Protein AF-A0A2H0WHN5-F1 (afdb_monomer)

pLDDT: mean 74.87, std 17.3, range [36.91, 97.56]

Structure (mmCIF, N/CA/C/O backbone):
data_AF-A0A2H0WHN5-F1
#
_entry.id   AF-A0A2H0WHN5-F1
#
loop_
_atom_site.group_PDB
_atom_site.id
_atom_site.type_symbol
_atom_site.label_atom_id
_atom_site.label_alt_id
_atom_site.label_comp_id
_atom_site.label_asym_id
_atom_site.label_entity_id
_atom_site.label_seq_id
_atom_site.pdbx_PDB_ins_code
_atom_site.Cartn_x
_atom_site.Cartn_y
_atom_site.Cartn_z
_atom_site.occupancy
_atom_site.B_iso_or_equiv
_atom_site.auth_seq_id
_atom_site.auth_comp_id
_atom_site.auth_asym_id
_atom_site.auth_atom_id
_atom_site.pdbx_PDB_model_num
ATOM 1 N N . ASN A 1 1 ? -9.601 -13.684 15.807 1.00 72.00 1 ASN A N 1
ATOM 2 C CA . ASN A 1 1 ? -10.646 -14.336 14.988 1.00 72.00 1 ASN A CA 1
ATOM 3 C C . ASN A 1 1 ? -11.662 -13.334 14.477 1.00 72.00 1 ASN A C 1
ATOM 5 O O . ASN A 1 1 ? -11.785 -13.233 13.270 1.00 72.00 1 ASN A O 1
ATOM 9 N N . GLU A 1 2 ? -12.272 -12.518 15.337 1.00 81.38 2 GLU A N 1
ATOM 10 C CA . GLU A 1 2 ? -13.264 -11.514 14.913 1.00 81.38 2 GLU A CA 1
ATOM 11 C C . GLU A 1 2 ? -12.732 -10.496 13.879 1.00 81.38 2 GLU A C 1
ATOM 13 O O . GLU A 1 2 ? -13.309 -10.376 12.808 1.00 81.38 2 GLU A O 1
ATOM 18 N N . ILE A 1 3 ? -11.561 -9.871 14.101 1.00 84.25 3 ILE A N 1
ATOM 19 C CA . ILE A 1 3 ? -10.924 -8.962 13.112 1.00 84.25 3 ILE A CA 1
ATOM 20 C C . ILE A 1 3 ? -10.759 -9.629 11.736 1.00 84.25 3 ILE A C 1
ATOM 22 O O . ILE A 1 3 ? -11.018 -9.011 10.708 1.00 84.25 3 ILE A O 1
ATOM 26 N N . LEU A 1 4 ? -10.327 -10.894 11.712 1.00 84.56 4 LEU A N 1
ATOM 27 C CA . LEU A 1 4 ? -10.124 -11.656 10.477 1.00 84.56 4 LEU A CA 1
ATOM 28 C C . LEU A 1 4 ? -11.441 -11.910 9.742 1.00 84.56 4 LEU A C 1
ATOM 30 O O . LEU A 1 4 ? -11.497 -11.821 8.519 1.00 84.56 4 LEU A O 1
ATOM 34 N N . GLU A 1 5 ? -12.500 -12.226 10.478 1.00 87.12 5 GLU A N 1
ATOM 35 C CA . GLU A 1 5 ? -13.837 -12.409 9.921 1.00 87.12 5 GLU A CA 1
ATOM 36 C C . GLU A 1 5 ? -14.381 -11.095 9.352 1.00 87.12 5 GLU A C 1
ATOM 38 O O . GLU A 1 5 ? -14.823 -11.054 8.205 1.00 87.12 5 GLU A O 1
ATOM 43 N N . THR A 1 6 ? -14.229 -9.986 10.077 1.00 87.31 6 THR A N 1
ATOM 44 C CA . THR A 1 6 ? -14.652 -8.671 9.589 1.00 87.31 6 THR A CA 1
ATOM 45 C C . THR A 1 6 ? -13.844 -8.211 8.373 1.00 87.31 6 THR A C 1
ATOM 47 O O . THR A 1 6 ? -14.417 -7.633 7.452 1.00 87.31 6 THR A O 1
ATOM 50 N N . LEU A 1 7 ? -12.535 -8.497 8.309 1.00 86.56 7 LEU A N 1
ATOM 51 C CA . LEU A 1 7 ? -11.705 -8.225 7.125 1.00 86.56 7 LEU A CA 1
ATOM 52 C C . LEU A 1 7 ? -12.183 -9.017 5.899 1.00 86.56 7 LEU A C 1
ATOM 54 O O . LEU A 1 7 ? -12.219 -8.465 4.797 1.00 86.56 7 LEU A O 1
ATOM 58 N N . LYS A 1 8 ? -12.600 -10.279 6.080 1.00 87.00 8 LYS A N 1
ATOM 59 C CA . LYS A 1 8 ? -13.202 -11.090 5.007 1.00 87.00 8 LYS A CA 1
ATOM 60 C C . LYS A 1 8 ? -14.511 -10.474 4.508 1.00 87.00 8 LYS A C 1
ATOM 62 O O . LYS A 1 8 ? -14.643 -10.244 3.310 1.00 87.00 8 LYS A O 1
ATOM 67 N N . VAL A 1 9 ? -15.422 -10.112 5.413 1.00 87.88 9 VAL A N 1
ATOM 68 C CA . VAL A 1 9 ? -16.695 -9.452 5.058 1.00 87.88 9 VAL A CA 1
ATOM 69 C C . VAL A 1 9 ? -16.458 -8.104 4.365 1.00 87.88 9 VAL A C 1
ATOM 71 O O . VAL A 1 9 ? -17.129 -7.759 3.391 1.00 87.88 9 VAL A O 1
ATOM 74 N N . ALA A 1 10 ? -15.483 -7.324 4.837 1.00 87.25 10 ALA A N 1
ATOM 75 C CA . ALA A 1 10 ? -15.116 -6.049 4.230 1.00 87.25 10 ALA A CA 1
ATOM 76 C C . ALA A 1 10 ? -14.581 -6.224 2.799 1.00 87.25 10 ALA A C 1
ATOM 78 O O . ALA A 1 10 ? -14.935 -5.441 1.914 1.00 87.25 10 ALA A O 1
ATOM 79 N N . LYS A 1 11 ? -13.788 -7.277 2.556 1.00 84.69 11 LYS A N 1
ATOM 80 C CA . LYS A 1 11 ? -13.332 -7.659 1.214 1.00 84.69 11 LYS A CA 1
ATOM 81 C C . LYS A 1 11 ? -14.504 -7.999 0.301 1.00 84.69 11 LYS A C 1
ATOM 83 O O . LYS A 1 11 ? -14.583 -7.426 -0.777 1.00 84.69 11 LYS A O 1
ATOM 88 N N . GLU A 1 12 ? -15.430 -8.851 0.735 1.00 84.12 12 GLU A N 1
ATOM 89 C CA . GLU A 1 12 ? -16.610 -9.223 -0.063 1.00 84.12 12 GLU A CA 1
ATOM 90 C C . GLU A 1 12 ? -17.450 -7.997 -0.454 1.00 84.12 12 GLU A C 1
ATOM 92 O O . GLU A 1 12 ? -17.886 -7.853 -1.599 1.00 84.12 12 GLU A O 1
ATOM 97 N N . LYS A 1 13 ? -17.621 -7.056 0.482 1.00 84.50 13 LYS A N 1
ATOM 98 C CA . LYS A 1 13 ? -18.310 -5.785 0.231 1.00 84.50 13 LYS A CA 1
ATOM 99 C C . LYS A 1 13 ? -17.558 -4.903 -0.769 1.00 84.50 13 LYS A C 1
ATOM 101 O O . LYS A 1 13 ? -18.193 -4.363 -1.675 1.00 84.50 13 LYS A O 1
ATOM 106 N N . LEU A 1 14 ? -16.233 -4.772 -0.654 1.00 81.81 14 LEU A N 1
ATOM 107 C CA . LEU A 1 14 ? -15.425 -4.053 -1.649 1.00 81.81 14 LEU A CA 1
ATOM 108 C C . LEU A 1 14 ? -15.519 -4.716 -3.029 1.00 81.81 14 LEU A C 1
ATOM 110 O O . LEU A 1 14 ? -15.784 -4.026 -4.009 1.00 81.81 14 LEU A O 1
ATOM 114 N N . ASP A 1 15 ? -15.378 -6.039 -3.106 1.00 76.31 15 ASP A N 1
ATOM 115 C CA . ASP A 1 15 ? -15.503 -6.806 -4.350 1.00 76.31 15 ASP A CA 1
ATOM 116 C C . ASP A 1 15 ? -16.847 -6.544 -5.052 1.00 76.31 15 ASP A C 1
ATOM 118 O O . ASP A 1 15 ? -16.894 -6.357 -6.272 1.00 76.31 15 ASP A O 1
ATOM 122 N N . SER A 1 16 ? -17.939 -6.456 -4.283 1.00 74.75 16 SER A N 1
ATOM 123 C CA . SER A 1 16 ? -19.271 -6.154 -4.824 1.00 74.75 16 SER A CA 1
ATOM 124 C C . SER A 1 16 ? -19.383 -4.736 -5.406 1.00 74.75 16 SER A C 1
ATOM 126 O O . SER A 1 16 ? -19.994 -4.549 -6.457 1.00 74.75 16 SER A O 1
ATOM 128 N N . LEU A 1 17 ? -18.734 -3.739 -4.791 1.00 71.44 17 LEU A N 1
ATOM 129 C CA . LEU A 1 17 ? -18.757 -2.343 -5.246 1.00 71.44 17 LEU A CA 1
ATOM 130 C C . LEU A 1 17 ? -18.042 -2.136 -6.574 1.00 71.44 17 LEU A C 1
ATOM 132 O O . LEU A 1 17 ? -18.504 -1.375 -7.425 1.00 71.44 17 LEU A O 1
ATOM 136 N N . PHE A 1 18 ? -16.911 -2.810 -6.758 1.00 65.94 18 PHE A N 1
ATOM 137 C CA . PHE A 1 18 ? -16.164 -2.737 -8.008 1.00 65.94 18 PHE A CA 1
ATOM 138 C C . PHE A 1 18 ? -16.740 -3.673 -9.077 1.00 65.94 18 PHE A C 1
ATOM 140 O O . PHE A 1 18 ? -16.228 -3.719 -10.196 1.00 65.94 18 PHE A O 1
ATOM 147 N N . ASN A 1 19 ? -17.837 -4.380 -8.758 1.00 56.78 19 ASN A N 1
ATOM 148 C CA . ASN A 1 19 ? -18.419 -5.441 -9.571 1.00 56.78 19 ASN A CA 1
ATOM 149 C C . ASN A 1 19 ? -17.373 -6.460 -10.024 1.00 56.78 19 ASN A C 1
ATOM 151 O O . ASN A 1 19 ? -17.538 -7.058 -11.083 1.00 56.78 19 ASN A O 1
ATOM 155 N N . THR A 1 20 ? -16.371 -6.678 -9.161 1.00 52.69 20 THR A N 1
ATOM 156 C CA . THR A 1 20 ? -15.371 -7.740 -9.165 1.00 52.69 20 THR A CA 1
ATOM 157 C C . THR A 1 20 ? -15.647 -8.815 -10.196 1.00 52.69 20 THR A C 1
ATOM 159 O O . THR A 1 20 ? -15.131 -8.774 -11.302 1.00 52.69 20 THR A O 1
ATOM 162 N N . HIS A 1 21 ? -16.418 -9.826 -9.761 1.00 51.78 21 HIS A N 1
ATOM 163 C CA . HIS A 1 21 ? -16.589 -11.167 -10.362 1.00 51.78 21 HIS A CA 1
ATOM 164 C C . HIS A 1 21 ? -15.310 -11.741 -11.002 1.00 51.78 21 HIS A C 1
ATOM 166 O O . HIS A 1 21 ? -15.340 -12.685 -11.793 1.00 51.78 21 HIS A O 1
ATOM 172 N N . GLN A 1 22 ? -14.171 -11.162 -10.640 1.00 58.53 22 GLN A N 1
ATOM 173 C CA . GLN A 1 22 ? -12.934 -11.240 -11.361 1.00 58.53 22 GLN A CA 1
ATOM 174 C C . GLN A 1 22 ? -12.162 -12.327 -10.668 1.00 58.53 22 GLN A C 1
ATOM 176 O O . GLN A 1 22 ? -11.614 -12.118 -9.582 1.00 58.53 22 GLN A O 1
ATOM 181 N N . ARG A 1 23 ? -12.119 -13.506 -11.273 1.00 54.50 23 ARG A N 1
ATOM 182 C CA . ARG A 1 23 ? -11.281 -14.556 -10.720 1.00 54.50 23 ARG A CA 1
ATOM 183 C C . ARG A 1 23 ? -9.829 -14.190 -11.002 1.00 54.50 23 ARG A C 1
ATOM 185 O O . ARG A 1 23 ? -9.488 -13.592 -12.025 1.00 54.50 23 ARG A O 1
ATOM 192 N N . ILE A 1 24 ? -8.936 -14.600 -10.110 1.00 52.19 24 ILE A N 1
ATOM 193 C CA . ILE A 1 24 ? -7.489 -14.463 -10.326 1.00 52.19 24 ILE A CA 1
ATOM 194 C C . ILE A 1 24 ? -7.076 -15.169 -11.632 1.00 52.19 24 ILE A C 1
ATOM 196 O O . ILE A 1 24 ? -6.192 -14.687 -12.339 1.00 52.19 24 ILE A O 1
ATOM 200 N N . SER A 1 25 ? -7.743 -16.276 -11.987 1.00 50.91 25 SER A N 1
ATOM 201 C CA . SER A 1 25 ? -7.578 -16.964 -13.275 1.00 50.91 25 SER A CA 1
ATOM 202 C C . SER A 1 25 ? -7.885 -16.064 -14.468 1.00 50.91 25 SER A C 1
ATOM 204 O O . SER A 1 25 ? -7.158 -16.102 -15.455 1.00 50.91 25 SER A O 1
ATOM 206 N N . ASP A 1 26 ? -8.907 -15.222 -14.358 1.00 58.16 26 ASP A N 1
ATOM 207 C CA . ASP A 1 26 ? -9.363 -14.355 -15.440 1.00 58.16 26 ASP A CA 1
ATOM 208 C C . ASP A 1 26 ? -8.362 -13.209 -15.638 1.00 58.16 26 ASP A C 1
ATOM 210 O O . ASP A 1 26 ? -7.997 -12.898 -16.767 1.00 58.16 26 ASP A O 1
ATOM 214 N N . LEU A 1 27 ? -7.802 -12.664 -14.546 1.0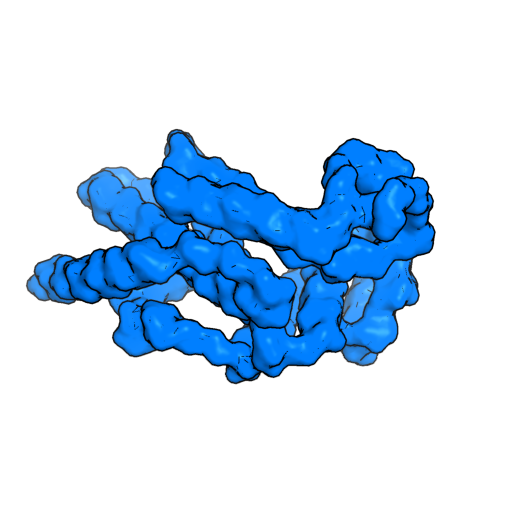0 56.97 27 LEU A N 1
ATOM 215 C CA . LEU A 1 27 ? -6.703 -11.688 -14.624 1.00 56.97 27 LEU A CA 1
ATOM 216 C C . LEU A 1 27 ? -5.458 -12.300 -15.277 1.00 56.97 27 LEU A C 1
ATOM 218 O O . LEU A 1 27 ? -4.829 -11.663 -16.120 1.00 56.97 27 LEU A O 1
ATOM 222 N N . ARG A 1 28 ? -5.112 -13.546 -14.919 1.00 50.22 28 ARG A N 1
ATOM 223 C CA . ARG A 1 28 ? -3.989 -14.283 -15.529 1.00 50.22 28 ARG A CA 1
ATOM 224 C C . ARG A 1 28 ? -4.223 -14.576 -17.011 1.00 50.22 28 ARG A C 1
ATOM 226 O O . ARG A 1 28 ? -3.267 -14.555 -17.777 1.00 50.22 28 ARG A O 1
ATOM 233 N N . ALA A 1 29 ? -5.472 -14.807 -17.406 1.00 52.75 29 ALA A N 1
ATOM 234 C CA . ALA A 1 29 ? -5.886 -14.955 -18.799 1.00 52.75 29 ALA A CA 1
ATOM 235 C C . ALA A 1 29 ? -5.990 -13.609 -19.545 1.00 52.75 29 ALA A C 1
ATOM 237 O O . ALA A 1 29 ? -6.324 -13.588 -20.727 1.00 52.75 29 ALA A O 1
ATOM 238 N N . GLY A 1 30 ? -5.710 -12.484 -18.877 1.00 54.59 30 GLY A N 1
ATOM 239 C CA . GLY A 1 30 ? -5.807 -11.158 -19.471 1.00 54.59 30 GLY A CA 1
ATOM 240 C C . GLY A 1 30 ? -7.247 -10.761 -19.784 1.00 54.59 30 GLY A C 1
ATOM 241 O O . GLY A 1 30 ? -7.491 -10.170 -20.829 1.00 54.59 30 GLY A O 1
ATOM 242 N N . LEU A 1 31 ? -8.199 -11.081 -18.909 1.00 59.62 31 LEU A N 1
ATOM 243 C CA . LEU A 1 31 ? -9.610 -10.700 -18.996 1.00 59.62 31 LEU A CA 1
ATOM 244 C C . LEU A 1 31 ? -9.996 -9.863 -17.776 1.00 59.62 31 LEU A C 1
ATOM 246 O O . LEU A 1 31 ? -9.432 -10.065 -16.706 1.00 59.62 31 LEU A O 1
ATOM 250 N N . VAL A 1 32 ? -10.964 -8.955 -17.911 1.00 62.75 32 VAL A N 1
ATOM 251 C CA . VAL A 1 32 ? -11.600 -8.264 -16.784 1.00 62.75 32 VAL A CA 1
ATOM 252 C C . VAL A 1 32 ? -13.115 -8.223 -16.914 1.00 62.75 32 VAL A C 1
ATOM 254 O O . VAL A 1 32 ? -13.629 -7.946 -17.992 1.00 62.75 32 VAL A O 1
ATOM 257 N N . PHE A 1 33 ? -13.832 -8.450 -15.820 1.00 56.50 33 PHE A N 1
ATOM 258 C CA . PHE A 1 33 ? -15.274 -8.313 -15.742 1.00 56.50 33 PHE A CA 1
ATOM 259 C C . PHE A 1 33 ? -15.673 -6.845 -15.531 1.00 56.50 33 PHE A C 1
ATOM 261 O O . PHE A 1 33 ? -15.323 -6.210 -14.537 1.00 56.50 33 PHE A O 1
ATOM 268 N N . ARG A 1 34 ? -16.413 -6.273 -16.483 1.00 55.53 34 ARG A N 1
ATOM 269 C CA . ARG A 1 34 ? -17.042 -4.950 -16.360 1.00 55.53 34 ARG A CA 1
ATOM 270 C C . ARG A 1 34 ? -18.466 -5.015 -16.885 1.00 55.53 34 ARG A C 1
ATOM 272 O O . ARG A 1 34 ? -18.701 -5.530 -17.972 1.00 55.53 34 ARG A O 1
ATOM 279 N N . LYS A 1 35 ? -19.407 -4.424 -16.138 1.00 55.16 35 LYS A N 1
ATOM 280 C CA . LYS A 1 35 ? -20.824 -4.304 -16.538 1.00 55.16 35 LYS A CA 1
ATOM 281 C C . LYS A 1 35 ? -21.456 -5.644 -16.972 1.00 55.16 35 LYS A C 1
ATOM 283 O O . LYS A 1 35 ? -22.222 -5.672 -17.927 1.00 55.16 35 LYS A O 1
ATOM 288 N N . GLY A 1 36 ? -21.115 -6.750 -16.307 1.00 53.25 36 GLY A N 1
ATOM 289 C CA . GLY A 1 36 ? -21.671 -8.069 -16.632 1.00 53.25 36 GLY A CA 1
ATOM 290 C C . GLY A 1 36 ? -20.903 -8.878 -17.689 1.00 53.25 36 GLY A C 1
ATOM 291 O O . GLY A 1 36 ? -21.313 -9.994 -17.989 1.00 53.25 36 GLY A O 1
ATOM 292 N N . LEU A 1 37 ? -19.815 -8.348 -18.265 1.00 55.19 37 LEU A N 1
ATOM 293 C CA . LEU A 1 37 ? -19.082 -8.979 -19.371 1.00 55.19 37 LEU A CA 1
ATOM 294 C C . LEU A 1 37 ? -17.588 -9.113 -19.070 1.00 55.19 37 LEU A C 1
ATOM 296 O O . LEU A 1 37 ? -16.969 -8.173 -18.573 1.00 55.19 37 LEU A O 1
ATOM 300 N N . TYR A 1 38 ? -16.993 -10.243 -19.463 1.00 61.31 38 TYR A N 1
ATOM 301 C CA . TYR A 1 38 ? -15.539 -10.411 -19.508 1.00 61.31 38 TYR A CA 1
ATOM 302 C C . TYR A 1 38 ? -14.979 -9.783 -20.788 1.00 61.31 38 TYR A C 1
ATOM 304 O O . TYR A 1 38 ? -15.282 -10.222 -21.896 1.00 61.31 38 TYR A O 1
ATOM 312 N N . ILE A 1 39 ? -14.151 -8.753 -20.637 1.00 58.75 39 ILE A N 1
ATOM 313 C CA . ILE A 1 39 ? -13.472 -8.052 -21.730 1.00 58.75 39 ILE A CA 1
ATOM 314 C C . ILE A 1 39 ? -11.957 -8.281 -21.649 1.00 58.75 39 ILE A C 1
ATOM 316 O O . ILE A 1 39 ? -11.423 -8.349 -20.545 1.00 58.75 39 ILE A O 1
ATOM 320 N N . PRO A 1 40 ? -11.221 -8.367 -22.773 1.00 54.47 40 PRO A N 1
ATOM 321 C CA . PRO A 1 40 ? -9.764 -8.435 -22.734 1.00 54.47 40 PRO A CA 1
ATOM 322 C C . PRO A 1 40 ? -9.153 -7.262 -21.959 1.00 54.47 40 PRO A C 1
ATOM 324 O O . PRO A 1 40 ? -9.578 -6.113 -22.113 1.00 54.47 40 PRO A O 1
ATOM 327 N N . LEU A 1 41 ? -8.126 -7.551 -21.161 1.00 62.94 41 LEU A N 1
ATOM 328 C CA . LEU A 1 41 ? -7.288 -6.616 -20.420 1.00 62.94 41 LEU A CA 1
ATOM 329 C C . LEU A 1 41 ? -6.470 -5.785 -21.417 1.00 62.94 41 LEU A C 1
ATOM 331 O O . LEU A 1 41 ? -5.282 -6.013 -21.639 1.00 62.94 41 LEU A O 1
ATOM 335 N N . LYS A 1 42 ? -7.131 -4.819 -22.055 1.00 54.12 42 LYS A N 1
ATOM 336 C CA . LYS A 1 42 ? -6.504 -3.907 -23.017 1.00 54.12 42 LYS A CA 1
ATOM 337 C C . LYS A 1 42 ? -5.653 -2.831 -22.335 1.00 54.12 42 LYS A C 1
ATOM 339 O O . LYS A 1 42 ? -4.832 -2.223 -23.006 1.00 54.12 42 LYS A O 1
ATOM 344 N N . SER A 1 43 ? -5.832 -2.612 -21.027 1.00 61.16 43 SER A N 1
ATOM 345 C CA . SER A 1 43 ? -5.112 -1.601 -20.245 1.00 61.16 43 SER A CA 1
ATOM 346 C C . SER A 1 43 ? -4.816 -2.093 -18.827 1.00 61.16 43 SER A C 1
ATOM 348 O O . SER A 1 43 ? -5.670 -2.709 -18.189 1.00 61.16 43 SER A O 1
ATOM 350 N N . HIS A 1 44 ? -3.613 -1.798 -18.329 1.00 67.88 44 HIS A N 1
ATOM 351 C CA . HIS A 1 44 ? -3.214 -2.034 -16.936 1.00 67.88 44 HIS A CA 1
ATOM 352 C C . HIS A 1 44 ? -3.817 -1.018 -15.954 1.00 67.88 44 HIS A C 1
ATOM 354 O O . HIS A 1 44 ? -3.804 -1.271 -14.751 1.00 67.88 44 HIS A O 1
ATOM 360 N N . ARG A 1 45 ? -4.434 0.074 -16.436 1.00 64.38 45 ARG A N 1
ATOM 361 C CA . ARG A 1 45 ? -5.203 1.032 -15.614 1.00 64.38 45 ARG A CA 1
ATOM 362 C C . ARG A 1 45 ? -6.228 0.355 -14.706 1.00 64.38 45 ARG A C 1
ATOM 364 O O . ARG A 1 45 ? -6.465 0.806 -13.596 1.00 64.38 45 ARG A O 1
ATOM 371 N N . ILE A 1 46 ? -6.803 -0.759 -15.139 1.00 62.72 46 ILE A N 1
ATOM 372 C CA . ILE A 1 46 ? -7.798 -1.481 -14.346 1.00 62.72 46 ILE A CA 1
ATOM 373 C C . ILE A 1 46 ? -7.228 -2.131 -13.078 1.00 62.72 46 ILE A C 1
ATOM 375 O O . ILE A 1 46 ? -7.973 -2.364 -12.133 1.00 62.72 46 ILE A O 1
ATOM 379 N N . LEU A 1 47 ? -5.914 -2.379 -13.029 1.00 68.19 47 LEU A N 1
ATOM 380 C CA . LEU A 1 47 ? -5.234 -2.806 -11.806 1.00 68.19 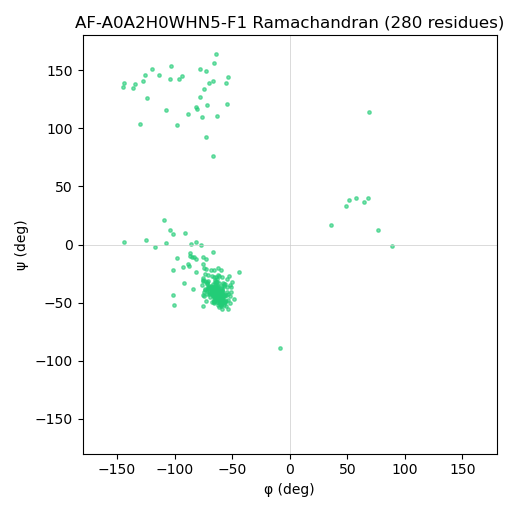47 LEU A CA 1
ATOM 381 C C . LEU A 1 47 ? -5.134 -1.651 -10.797 1.00 68.19 47 LEU A C 1
ATOM 383 O O . LEU A 1 47 ? -5.237 -1.888 -9.601 1.00 68.19 47 LEU A O 1
ATOM 387 N N . ILE A 1 48 ? -4.999 -0.410 -11.278 1.00 74.88 48 ILE A N 1
ATOM 388 C CA . ILE A 1 48 ? -5.040 0.805 -10.448 1.00 74.88 48 ILE A CA 1
ATOM 389 C C . ILE A 1 48 ? -6.474 1.074 -9.966 1.00 74.88 48 ILE A C 1
ATOM 391 O O . ILE A 1 48 ? -6.679 1.369 -8.787 1.00 74.88 48 ILE A O 1
ATOM 395 N N . ASP A 1 49 ? -7.463 0.920 -10.856 1.00 68.75 49 ASP A N 1
ATOM 396 C CA . ASP A 1 49 ? -8.889 1.107 -10.547 1.00 68.75 49 ASP A CA 1
ATOM 397 C C . ASP A 1 49 ? -9.413 0.067 -9.529 1.00 68.75 49 ASP A C 1
ATOM 399 O O . ASP A 1 49 ? -10.337 0.364 -8.778 1.00 68.75 49 ASP A O 1
ATOM 403 N N . GLY A 1 50 ? -8.850 -1.151 -9.518 1.00 75.19 50 GLY A N 1
ATOM 404 C CA . GLY A 1 50 ? -9.207 -2.244 -8.599 1.00 75.19 50 GLY A CA 1
ATOM 405 C C . GLY A 1 50 ? -8.204 -2.474 -7.463 1.00 75.19 50 GLY A C 1
ATOM 406 O O . GLY A 1 50 ? -8.253 -3.512 -6.798 1.00 75.19 50 GLY A O 1
ATOM 407 N N . TYR A 1 51 ? -7.268 -1.547 -7.259 1.00 82.56 51 TYR A N 1
ATOM 408 C CA . TYR A 1 51 ? -6.146 -1.725 -6.336 1.00 82.56 51 TYR A CA 1
ATOM 409 C C . TYR A 1 51 ? -6.600 -1.915 -4.884 1.00 82.56 51 TYR A C 1
ATOM 411 O O . TYR A 1 51 ? -6.025 -2.715 -4.159 1.00 82.56 51 TYR A O 1
ATOM 419 N N . GLU A 1 52 ? -7.657 -1.219 -4.465 1.00 85.75 52 GLU A N 1
ATOM 420 C CA . GLU A 1 52 ? -8.282 -1.312 -3.143 1.00 85.75 52 GLU A CA 1
ATOM 421 C C . GLU A 1 52 ? -8.614 -2.769 -2.782 1.00 85.75 52 GLU A C 1
ATOM 423 O O . GLU A 1 52 ? -8.212 -3.278 -1.736 1.00 85.75 52 GLU A O 1
ATOM 428 N N . VAL A 1 53 ? -9.287 -3.475 -3.693 1.00 83.31 53 VAL A N 1
ATOM 429 C CA . VAL A 1 53 ? -9.666 -4.883 -3.515 1.00 83.31 53 VAL A CA 1
ATOM 430 C C . VAL A 1 53 ? -8.426 -5.764 -3.366 1.00 83.31 53 VAL A C 1
ATOM 432 O O . VAL A 1 53 ? -8.344 -6.587 -2.451 1.00 83.31 53 VAL A O 1
ATOM 435 N N . GLN A 1 54 ? -7.444 -5.582 -4.254 1.00 81.00 54 GLN A N 1
ATOM 436 C CA . GLN A 1 54 ? -6.210 -6.371 -4.242 1.00 81.00 54 GLN A CA 1
ATOM 437 C C . GLN A 1 54 ? -5.412 -6.134 -2.961 1.00 81.00 54 GLN A C 1
ATOM 439 O O . GLN A 1 54 ? -4.974 -7.091 -2.323 1.00 81.00 54 GLN A O 1
ATOM 444 N N . PHE A 1 55 ? -5.297 -4.873 -2.545 1.00 86.75 55 PHE A N 1
ATOM 445 C CA . PHE A 1 55 ? -4.639 -4.479 -1.312 1.00 86.75 55 PHE A CA 1
ATOM 446 C C . PHE A 1 55 ? -5.297 -5.132 -0.094 1.00 86.75 55 PHE A C 1
ATOM 448 O O . PHE A 1 55 ? -4.592 -5.745 0.707 1.00 86.75 55 PHE A O 1
ATOM 455 N N . LEU A 1 56 ? -6.632 -5.065 0.042 1.00 87.56 56 LEU A N 1
ATOM 456 C CA . LEU A 1 56 ? -7.302 -5.686 1.189 1.00 87.56 56 LEU A CA 1
ATOM 457 C C . LEU A 1 56 ? -7.182 -7.210 1.164 1.00 87.56 56 LEU A C 1
ATOM 459 O O . LEU A 1 56 ? -7.014 -7.814 2.220 1.00 87.56 56 LEU A O 1
ATOM 463 N N . SER A 1 57 ? -7.233 -7.835 -0.016 1.00 81.81 57 SER A N 1
ATOM 464 C CA . SER A 1 57 ? -7.009 -9.278 -0.131 1.00 81.81 57 SER A CA 1
ATOM 465 C C . SER A 1 57 ? -5.615 -9.660 0.352 1.00 81.81 57 SER A C 1
ATOM 467 O O . SER A 1 57 ? -5.499 -10.522 1.216 1.00 81.81 57 SER A O 1
ATOM 469 N N . MET A 1 58 ? -4.574 -8.991 -0.153 1.00 80.56 58 MET A N 1
ATOM 470 C CA . MET A 1 58 ? -3.193 -9.255 0.257 1.00 80.56 58 MET A CA 1
ATOM 471 C C . MET A 1 58 ? -2.991 -9.004 1.748 1.00 80.56 58 MET A C 1
ATOM 473 O O . MET A 1 58 ? -2.359 -9.811 2.424 1.00 80.56 58 MET A O 1
ATOM 477 N N . PHE A 1 59 ? -3.553 -7.912 2.270 1.00 86.69 59 PHE A N 1
ATOM 478 C CA . PHE A 1 59 ? -3.502 -7.613 3.694 1.00 86.69 59 PHE A CA 1
ATOM 479 C C . PHE A 1 59 ? -4.162 -8.721 4.518 1.00 86.69 59 PHE A C 1
ATOM 481 O O . PHE A 1 59 ? -3.554 -9.200 5.465 1.00 86.69 59 PHE A O 1
ATOM 488 N N . ASN A 1 60 ? -5.369 -9.160 4.151 1.00 85.06 60 ASN A N 1
ATOM 489 C CA . ASN A 1 60 ? -6.106 -10.197 4.874 1.00 85.06 60 ASN A CA 1
ATOM 490 C C . ASN A 1 60 ? -5.378 -11.550 4.857 1.00 85.06 60 ASN A C 1
ATOM 492 O O . ASN A 1 60 ? -5.248 -12.191 5.900 1.00 85.06 60 ASN A O 1
ATOM 496 N N . ASP A 1 61 ? -4.858 -11.958 3.696 1.00 80.62 61 ASP A N 1
ATOM 497 C CA . ASP A 1 61 ? -4.100 -13.205 3.553 1.00 80.62 61 ASP A CA 1
ATOM 498 C C . ASP A 1 61 ? -2.848 -13.168 4.440 1.00 80.62 61 ASP A C 1
ATOM 500 O O . ASP A 1 61 ? -2.582 -14.090 5.215 1.00 80.62 61 ASP A O 1
ATOM 504 N N . PHE A 1 62 ? -2.122 -12.050 4.402 1.00 79.31 62 PHE A N 1
ATOM 505 C CA . PHE A 1 62 ? -0.922 -11.863 5.204 1.00 79.31 62 PHE A CA 1
ATOM 506 C C . PHE A 1 62 ? -1.219 -11.775 6.704 1.00 79.31 62 PHE A C 1
ATOM 508 O O . PHE A 1 62 ? -0.503 -12.349 7.523 1.00 79.31 62 PHE A O 1
ATOM 515 N N . PHE A 1 63 ? -2.316 -11.117 7.074 1.00 84.69 63 PHE A N 1
ATOM 516 C CA . PHE A 1 63 ? -2.797 -11.037 8.449 1.00 84.69 63 PHE A CA 1
ATOM 517 C C . PHE A 1 63 ? -3.140 -12.413 9.008 1.00 84.69 63 PHE A C 1
ATOM 519 O O . PHE A 1 63 ? -2.746 -12.748 10.125 1.00 84.69 63 PHE A O 1
ATOM 526 N N . SER A 1 64 ? -3.854 -13.223 8.224 1.00 82.75 64 SER A N 1
ATOM 527 C CA . SER A 1 64 ? -4.228 -14.581 8.608 1.00 82.75 64 SER A CA 1
ATOM 528 C C . SER A 1 64 ? -2.998 -15.451 8.830 1.00 82.75 64 SER A C 1
ATOM 530 O O . SER A 1 64 ? -2.922 -16.148 9.841 1.00 82.75 64 SER A O 1
ATOM 532 N N . GLU A 1 65 ? -2.017 -15.383 7.931 1.00 78.62 65 GLU A N 1
ATOM 533 C CA . GLU A 1 65 ? -0.775 -16.147 8.055 1.00 78.62 65 GLU A CA 1
ATOM 534 C C . GLU A 1 65 ? -0.009 -15.777 9.335 1.00 78.62 65 GLU A C 1
ATOM 536 O O . GLU A 1 65 ? 0.442 -16.643 10.092 1.00 78.62 65 GLU A O 1
ATOM 541 N N . MET A 1 66 ? 0.059 -14.479 9.645 1.00 76.81 66 MET A N 1
ATOM 542 C CA . MET A 1 66 ? 0.722 -13.991 10.852 1.00 76.81 66 MET A CA 1
ATOM 543 C C . MET A 1 66 ? 0.013 -14.407 12.147 1.00 76.81 66 MET A C 1
ATOM 545 O O . MET A 1 66 ? 0.691 -14.678 13.143 1.00 76.81 66 MET A O 1
ATOM 549 N N . MET A 1 67 ? -1.320 -14.505 12.131 1.00 75.50 67 MET A N 1
ATOM 550 C CA . MET A 1 67 ? -2.125 -14.965 13.269 1.00 75.50 67 MET A CA 1
ATOM 551 C C . MET A 1 67 ? -2.061 -16.488 13.487 1.00 75.50 67 MET A C 1
ATOM 553 O O . MET A 1 67 ? -2.132 -16.926 14.633 1.00 75.50 67 MET A O 1
ATOM 557 N N . ASN A 1 68 ? -1.904 -17.291 12.425 1.00 72.31 68 ASN A N 1
ATOM 558 C CA . ASN A 1 68 ? -1.956 -18.763 12.490 1.00 72.31 68 ASN A CA 1
ATOM 559 C C . ASN A 1 68 ? -0.646 -19.427 12.958 1.00 72.31 68 ASN A C 1
ATOM 561 O O . ASN A 1 68 ? -0.676 -20.512 13.524 1.00 72.31 68 ASN A O 1
ATOM 565 N N . GLY A 1 69 ? 0.491 -18.750 12.792 1.00 57.03 69 GLY A N 1
ATOM 566 C CA . GLY A 1 69 ? 1.709 -18.945 13.579 1.00 57.03 69 GLY A CA 1
ATOM 567 C C . GLY A 1 69 ? 2.522 -20.249 13.423 1.00 57.03 69 GLY A C 1
ATOM 568 O O . GLY A 1 69 ? 2.192 -21.281 13.985 1.00 57.03 69 GLY A O 1
ATOM 569 N N . GLY A 1 70 ? 3.744 -20.119 12.889 1.00 51.38 70 GLY A N 1
ATOM 570 C CA . GLY A 1 70 ? 4.916 -20.949 13.243 1.00 51.38 70 GLY A CA 1
ATOM 571 C C . GLY A 1 70 ? 6.105 -20.066 13.654 1.00 51.38 70 GLY A C 1
ATOM 572 O O . GLY A 1 70 ? 6.207 -18.945 13.167 1.00 51.38 70 GLY A O 1
ATOM 573 N N . GLU A 1 71 ? 6.967 -20.457 14.599 1.00 52.41 71 GLU A N 1
ATOM 574 C CA . GLU A 1 71 ? 8.198 -19.690 14.892 1.00 52.41 71 GLU A CA 1
ATOM 575 C C . GLU A 1 71 ? 9.095 -19.691 13.643 1.00 52.41 71 GLU A C 1
ATOM 577 O O . GLU A 1 71 ? 9.595 -20.732 13.232 1.00 52.41 71 GLU A O 1
ATOM 5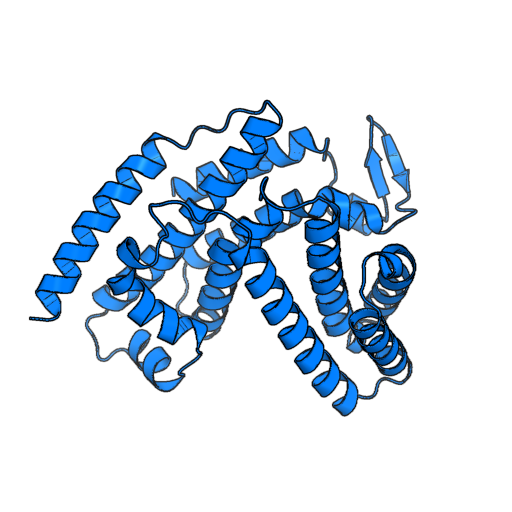82 N N . ASN A 1 72 ? 9.241 -18.538 12.986 1.00 54.41 72 ASN A N 1
ATOM 583 C CA . ASN A 1 72 ? 10.041 -18.405 11.774 1.00 54.41 72 ASN A CA 1
ATOM 584 C C . ASN A 1 72 ? 10.727 -17.034 11.765 1.00 54.41 72 ASN A C 1
ATOM 586 O O . ASN A 1 72 ? 10.080 -16.023 12.035 1.00 54.41 72 ASN A O 1
ATOM 590 N N . LEU A 1 73 ? 12.014 -17.004 11.417 1.00 52.53 73 LEU A N 1
ATOM 591 C CA . LEU A 1 73 ? 12.832 -15.799 11.226 1.00 52.53 73 LEU A CA 1
ATOM 592 C C . LEU A 1 73 ? 12.193 -14.787 10.256 1.00 52.53 73 LEU A C 1
ATOM 594 O O . LEU A 1 73 ? 12.384 -13.583 10.397 1.00 52.53 73 LEU A O 1
ATOM 598 N N . PHE A 1 74 ? 11.367 -15.242 9.307 1.00 56.31 74 PHE A N 1
ATOM 599 C CA . PHE A 1 74 ? 10.644 -14.351 8.391 1.00 56.31 74 PHE A CA 1
ATOM 600 C C . PHE A 1 74 ? 9.485 -13.576 9.040 1.00 56.31 74 PHE A C 1
ATOM 602 O O . PHE A 1 74 ? 8.998 -12.612 8.446 1.00 56.31 74 PHE A O 1
ATOM 609 N N . LYS A 1 75 ? 9.059 -13.935 10.260 1.00 64.06 75 LYS A N 1
ATOM 610 C CA . LYS A 1 75 ? 7.980 -13.227 10.963 1.00 64.06 75 LYS A CA 1
ATOM 611 C C . LYS A 1 75 ? 8.331 -11.782 11.291 1.00 64.06 75 LYS A C 1
ATOM 613 O O . LYS A 1 75 ? 7.438 -10.948 11.279 1.00 64.06 75 LYS A O 1
ATOM 618 N N . GLU A 1 76 ? 9.595 -11.464 11.555 1.00 54.47 76 GLU A N 1
ATOM 619 C CA . GLU A 1 76 ? 10.007 -10.093 11.889 1.00 54.47 76 GLU A CA 1
ATOM 620 C C . GLU A 1 76 ? 9.810 -9.147 10.700 1.00 54.47 76 GLU A C 1
ATOM 622 O O . GLU A 1 76 ? 9.177 -8.095 10.818 1.00 54.47 76 GLU A O 1
ATOM 627 N N . PHE A 1 77 ? 10.289 -9.570 9.526 1.00 60.00 77 PHE A N 1
ATOM 628 C CA . PHE A 1 77 ? 10.060 -8.864 8.269 1.00 60.00 77 PHE A CA 1
ATOM 629 C C . PHE A 1 77 ? 8.562 -8.760 7.975 1.00 60.00 77 PHE A C 1
ATOM 631 O O . PHE A 1 77 ? 8.073 -7.695 7.601 1.00 60.00 77 PHE A O 1
ATOM 638 N N . ALA A 1 78 ? 7.819 -9.840 8.219 1.00 69.56 78 ALA A N 1
ATOM 639 C CA . ALA A 1 78 ? 6.396 -9.869 7.950 1.00 69.56 78 ALA A CA 1
ATOM 640 C C . ALA A 1 78 ? 5.572 -8.942 8.859 1.00 69.56 78 ALA A C 1
ATOM 642 O O . ALA A 1 78 ? 4.669 -8.256 8.383 1.00 69.56 78 ALA A O 1
ATOM 643 N N . ILE A 1 79 ? 5.926 -8.828 10.141 1.00 71.88 79 ILE A N 1
ATOM 644 C CA . ILE A 1 79 ? 5.294 -7.880 11.071 1.00 71.88 79 ILE A CA 1
ATOM 645 C C . ILE A 1 79 ? 5.536 -6.439 10.622 1.00 71.88 79 ILE A C 1
ATOM 647 O O . ILE A 1 79 ? 4.628 -5.612 10.671 1.00 71.88 79 ILE A O 1
ATOM 651 N N . ARG A 1 80 ? 6.744 -6.123 10.150 1.00 70.62 80 ARG A N 1
ATOM 652 C CA . ARG A 1 80 ? 7.031 -4.788 9.623 1.00 70.62 80 ARG A CA 1
ATOM 653 C C . ARG A 1 80 ? 6.195 -4.485 8.380 1.00 70.62 80 ARG A C 1
ATOM 655 O O . ARG A 1 80 ? 5.615 -3.408 8.282 1.00 70.62 80 ARG A O 1
ATOM 662 N N . THR A 1 81 ? 6.109 -5.427 7.447 1.00 75.19 81 THR A N 1
ATOM 663 C CA . THR A 1 81 ? 5.307 -5.246 6.235 1.00 75.19 81 THR A CA 1
ATOM 664 C C . THR A 1 81 ? 3.828 -5.053 6.570 1.00 75.19 81 THR A C 1
ATOM 666 O O . THR A 1 81 ? 3.208 -4.134 6.039 1.00 75.19 81 THR A O 1
ATOM 669 N N . ILE A 1 82 ? 3.261 -5.834 7.496 1.00 81.06 82 ILE A N 1
ATOM 670 C CA . ILE A 1 82 ? 1.844 -5.679 7.851 1.00 81.06 82 ILE A CA 1
ATOM 671 C C . ILE A 1 82 ? 1.568 -4.397 8.638 1.00 81.06 82 ILE A C 1
ATOM 673 O O . ILE A 1 82 ? 0.512 -3.791 8.476 1.00 81.06 82 ILE A O 1
ATOM 677 N N . ALA A 1 83 ? 2.540 -3.940 9.429 1.00 79.25 83 ALA A N 1
ATOM 678 C CA . ALA A 1 83 ? 2.528 -2.631 10.065 1.00 79.25 83 ALA A CA 1
ATOM 679 C C . ALA A 1 83 ? 2.465 -1.490 9.048 1.00 79.25 83 ALA A C 1
ATOM 681 O O . ALA A 1 83 ? 1.594 -0.625 9.143 1.00 79.25 83 ALA A O 1
ATOM 682 N N . GLU A 1 84 ? 3.365 -1.498 8.066 1.00 79.19 84 GLU A N 1
ATOM 683 C CA . GLU A 1 84 ? 3.416 -0.479 7.016 1.00 79.19 84 GLU A CA 1
ATOM 684 C C . GLU A 1 84 ? 2.122 -0.465 6.189 1.00 79.19 84 GLU A C 1
ATOM 686 O O . GLU A 1 84 ? 1.511 0.598 6.035 1.00 79.19 84 GLU A O 1
ATOM 691 N N . MET A 1 85 ? 1.656 -1.642 5.755 1.00 85.06 85 MET A N 1
ATOM 692 C CA . MET A 1 85 ? 0.395 -1.777 5.024 1.00 85.06 85 MET A CA 1
ATOM 693 C C . MET A 1 85 ? -0.788 -1.280 5.863 1.00 85.06 85 MET A C 1
ATOM 695 O O . MET A 1 85 ? -1.567 -0.432 5.429 1.00 85.06 85 MET A O 1
ATOM 699 N N . GLY A 1 86 ? -0.919 -1.798 7.083 1.00 84.00 86 GLY A N 1
ATOM 700 C CA . GLY A 1 86 ? -2.103 -1.603 7.907 1.00 84.00 86 GLY A CA 1
ATOM 701 C C . GLY A 1 86 ? -2.234 -0.211 8.511 1.00 84.00 86 GLY A C 1
ATOM 702 O O . GLY A 1 86 ? -3.359 0.207 8.772 1.00 84.00 86 GLY A O 1
ATOM 703 N N . LEU A 1 87 ? -1.132 0.519 8.715 1.00 81.81 87 LEU A N 1
ATOM 704 C CA . LEU A 1 87 ? -1.161 1.866 9.300 1.00 81.81 87 LEU A CA 1
ATOM 705 C C . LEU A 1 87 ? -1.030 2.989 8.282 1.00 81.81 87 LEU A C 1
ATOM 707 O O . LEU A 1 87 ? -1.743 3.979 8.392 1.00 81.81 87 LEU A O 1
ATOM 711 N N . LYS A 1 88 ? -0.114 2.862 7.318 1.00 85.38 88 LYS A N 1
ATOM 712 C CA . LYS A 1 88 ? 0.193 3.958 6.392 1.00 85.38 88 LYS A CA 1
ATOM 713 C C . LYS A 1 88 ? -0.497 3.769 5.053 1.00 85.38 88 LYS A C 1
ATOM 715 O O . LYS A 1 88 ? -1.188 4.669 4.584 1.00 85.38 88 LYS A O 1
ATOM 720 N N . ASP A 1 89 ? -0.337 2.599 4.441 1.00 89.38 89 ASP A N 1
ATOM 721 C CA . ASP A 1 89 ? -0.850 2.399 3.084 1.00 89.38 89 ASP A CA 1
ATOM 722 C C . ASP A 1 89 ? -2.386 2.360 3.077 1.00 89.38 89 ASP A C 1
ATOM 724 O O . ASP A 1 89 ? -3.002 3.009 2.234 1.00 89.38 89 ASP A O 1
ATOM 728 N N . SER A 1 90 ? -3.019 1.703 4.057 1.00 90.94 90 SER A N 1
ATOM 729 C CA . SER A 1 90 ? -4.484 1.698 4.208 1.00 90.94 90 SER A CA 1
ATOM 730 C C . SER A 1 90 ? -5.053 3.113 4.409 1.00 90.94 90 SER A C 1
ATOM 732 O O . SER A 1 90 ? -6.064 3.461 3.793 1.00 90.94 90 SER A O 1
ATOM 734 N N . GLN A 1 91 ? -4.371 3.954 5.197 1.00 89.44 91 GLN A N 1
ATOM 735 C CA . GLN A 1 91 ? -4.740 5.351 5.428 1.00 89.44 91 GLN A CA 1
ATOM 736 C C . GLN A 1 91 ? -4.755 6.152 4.126 1.00 89.44 91 GLN A C 1
ATOM 738 O O . GLN A 1 91 ? -5.660 6.956 3.927 1.00 89.44 91 GLN A O 1
ATOM 743 N N . ILE A 1 92 ? -3.789 5.921 3.233 1.00 92.50 92 ILE A N 1
ATOM 744 C CA . ILE A 1 92 ? -3.693 6.602 1.936 1.00 92.50 92 ILE A CA 1
ATOM 745 C C . ILE A 1 92 ? -4.733 6.050 0.953 1.00 92.50 92 ILE A C 1
ATOM 747 O O . ILE A 1 92 ? -5.519 6.812 0.389 1.00 92.50 92 ILE A O 1
ATOM 751 N N . ILE A 1 93 ? -4.760 4.727 0.761 1.00 92.62 93 ILE A N 1
ATOM 752 C CA . ILE A 1 93 ? -5.562 4.042 -0.266 1.00 92.62 93 ILE A CA 1
ATOM 753 C C . ILE A 1 93 ? -7.058 4.325 -0.091 1.00 92.62 93 ILE A C 1
ATOM 755 O O . ILE A 1 93 ? -7.759 4.580 -1.068 1.00 92.62 93 ILE A O 1
ATOM 759 N N . TYR A 1 94 ? -7.538 4.340 1.151 1.00 92.31 94 TYR A N 1
ATOM 760 C CA . TYR A 1 94 ? -8.955 4.515 1.471 1.00 92.31 94 TYR A CA 1
ATOM 761 C C . TYR A 1 94 ? -9.312 5.937 1.934 1.00 92.31 94 TYR A C 1
ATOM 763 O O . TYR A 1 94 ? -10.435 6.177 2.394 1.00 92.31 94 TYR A O 1
ATOM 771 N N . SER A 1 95 ? -8.389 6.897 1.820 1.00 91.38 95 SER A N 1
ATOM 772 C CA . SER A 1 95 ? -8.624 8.274 2.262 1.00 91.38 95 SER A CA 1
ATOM 773 C C . SER A 1 95 ? -9.698 8.986 1.436 1.00 91.38 95 SER A C 1
ATOM 775 O O . SER A 1 95 ? -9.741 8.875 0.208 1.00 91.38 95 SER A O 1
ATOM 777 N N . SER A 1 96 ? -10.536 9.775 2.115 1.00 89.25 96 SER A N 1
ATOM 778 C CA . SER A 1 96 ? -11.351 10.830 1.490 1.00 89.25 96 SER A CA 1
ATOM 779 C C . SER A 1 96 ? -10.635 12.168 1.392 1.00 89.25 96 SER A C 1
ATOM 781 O O . SER A 1 96 ? -11.082 13.026 0.643 1.00 89.25 96 SER A O 1
ATOM 783 N N . ASP A 1 97 ? -9.578 12.365 2.178 1.00 91.56 97 ASP A N 1
ATOM 784 C CA . ASP A 1 97 ? -8.869 13.644 2.251 1.00 91.56 97 ASP A CA 1
ATOM 785 C C . ASP A 1 97 ? -7.877 13.810 1.083 1.00 91.56 97 ASP A C 1
ATOM 787 O O . ASP A 1 97 ? -7.365 14.902 0.858 1.00 91.56 97 ASP A O 1
ATOM 791 N N . LEU A 1 98 ? -7.599 12.728 0.344 1.00 93.69 98 LEU A N 1
ATOM 792 C CA . LEU A 1 98 ? -6.712 12.714 -0.820 1.00 93.69 98 LEU A CA 1
ATOM 793 C C . LEU A 1 98 ? -7.508 12.661 -2.120 1.00 93.69 98 LEU A C 1
ATOM 795 O O . LEU A 1 98 ? -8.495 11.926 -2.233 1.00 93.69 98 LEU A O 1
ATOM 799 N N . SER A 1 99 ? -7.016 13.377 -3.129 1.00 93.44 99 SER A N 1
ATOM 800 C CA . SER A 1 99 ? -7.556 13.301 -4.485 1.00 93.44 99 SER A CA 1
ATOM 801 C C . SER A 1 99 ? -7.326 11.922 -5.117 1.00 93.44 99 SER A C 1
ATOM 803 O O . SER A 1 99 ? -6.407 11.179 -4.754 1.00 93.44 99 SER A O 1
ATOM 805 N N . ASP A 1 100 ? -8.155 11.568 -6.102 1.00 89.81 100 ASP A N 1
ATOM 806 C CA . ASP A 1 100 ? -7.969 10.326 -6.862 1.00 89.81 100 ASP A CA 1
ATOM 807 C C . ASP A 1 100 ? -6.649 10.329 -7.646 1.00 89.81 100 ASP A C 1
ATOM 809 O O . ASP A 1 100 ? -6.017 9.283 -7.772 1.00 89.81 100 ASP A O 1
ATOM 813 N N . GLU A 1 101 ? -6.188 11.495 -8.106 1.00 92.44 101 GLU A N 1
ATOM 814 C CA . GLU A 1 101 ? -4.886 11.647 -8.760 1.00 92.44 101 GLU A CA 1
ATOM 815 C C . GLU A 1 101 ? -3.728 11.316 -7.807 1.00 92.44 101 GLU A C 1
ATOM 817 O O . GLU A 1 101 ? -2.862 10.517 -8.159 1.00 92.44 101 GLU A O 1
ATOM 822 N N . GLU A 1 102 ? -3.740 11.841 -6.577 1.00 95.75 102 GLU A N 1
ATOM 823 C CA . GLU A 1 102 ? -2.721 11.534 -5.562 1.00 95.75 102 GLU A CA 1
ATOM 824 C C . GLU A 1 102 ? -2.691 10.042 -5.213 1.00 95.75 102 GLU A C 1
ATOM 826 O O . GLU A 1 102 ? -1.620 9.429 -5.181 1.00 95.75 102 GLU A O 1
ATOM 831 N N . LYS A 1 103 ? -3.864 9.430 -5.006 1.00 93.44 103 LYS A N 1
ATOM 832 C CA . LYS A 1 103 ? -3.962 7.989 -4.732 1.00 93.44 103 LYS A CA 1
ATOM 833 C C . LYS A 1 103 ? -3.473 7.164 -5.921 1.00 93.44 103 LYS A C 1
ATOM 835 O O . LYS A 1 103 ? -2.714 6.218 -5.732 1.00 93.44 103 LYS A O 1
ATOM 840 N N . ASN A 1 104 ? -3.861 7.517 -7.145 1.00 92.75 104 ASN A N 1
ATOM 841 C CA . ASN A 1 104 ? -3.452 6.788 -8.346 1.00 92.75 104 ASN A CA 1
ATOM 842 C C . ASN 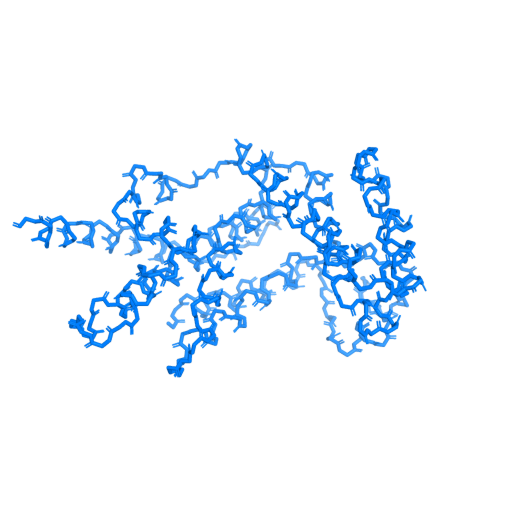A 1 104 ? -1.959 6.948 -8.641 1.00 92.75 104 ASN A C 1
ATOM 844 O O . ASN A 1 104 ? -1.321 5.970 -9.038 1.00 92.75 104 ASN A O 1
ATOM 848 N N . ARG A 1 105 ? -1.373 8.123 -8.380 1.00 95.00 105 ARG A N 1
ATOM 849 C CA . ARG A 1 105 ? 0.081 8.322 -8.423 1.00 95.00 105 ARG A CA 1
ATOM 850 C C . ARG A 1 105 ? 0.780 7.396 -7.434 1.00 95.00 105 ARG A C 1
ATOM 852 O O . ARG A 1 105 ? 1.691 6.670 -7.826 1.00 95.00 105 ARG A O 1
ATOM 859 N N . PHE A 1 106 ? 0.327 7.359 -6.182 1.00 95.50 106 PHE A N 1
ATOM 860 C CA . PHE A 1 106 ? 0.904 6.489 -5.156 1.00 95.50 106 PHE A CA 1
ATOM 861 C C . PHE A 1 106 ? 0.833 5.001 -5.538 1.00 95.50 106 PHE A C 1
ATOM 863 O O . PHE A 1 106 ? 1.861 4.319 -5.549 1.00 95.50 106 PHE A O 1
ATOM 870 N N . LYS A 1 107 ? -0.349 4.520 -5.950 1.00 92.88 107 LYS A N 1
ATOM 871 C CA . LYS A 1 107 ? -0.555 3.149 -6.456 1.00 92.88 107 LYS A CA 1
ATOM 872 C C . LYS A 1 107 ? 0.374 2.835 -7.632 1.00 92.88 107 LYS A C 1
ATOM 874 O O . LYS A 1 107 ? 0.996 1.777 -7.663 1.00 92.88 107 LYS A O 1
ATOM 879 N N . THR A 1 108 ? 0.515 3.773 -8.570 1.00 92.75 108 THR A N 1
ATOM 880 C CA . THR A 1 108 ? 1.388 3.629 -9.745 1.00 92.75 108 THR A CA 1
ATOM 881 C C . THR A 1 108 ? 2.850 3.458 -9.339 1.00 92.75 108 THR A C 1
ATOM 883 O O . THR A 1 108 ? 3.515 2.557 -9.845 1.00 92.75 108 THR A O 1
ATOM 886 N N . ILE A 1 109 ? 3.355 4.277 -8.410 1.00 95.25 109 ILE A N 1
ATOM 887 C CA . ILE A 1 109 ? 4.746 4.193 -7.939 1.00 95.25 109 ILE A CA 1
ATOM 888 C C . ILE A 1 109 ? 5.013 2.831 -7.280 1.00 95.25 109 ILE A C 1
ATOM 890 O O . ILE A 1 109 ? 6.039 2.216 -7.578 1.00 95.25 109 ILE A O 1
ATOM 894 N N . ILE A 1 110 ? 4.099 2.345 -6.430 1.00 92.12 110 ILE A N 1
ATOM 895 C CA . ILE A 1 110 ? 4.223 1.027 -5.781 1.00 92.12 110 ILE A CA 1
ATOM 896 C C . ILE A 1 110 ? 4.248 -0.082 -6.833 1.00 92.12 110 ILE A C 1
ATOM 898 O O . ILE A 1 110 ? 5.206 -0.850 -6.894 1.00 92.12 110 ILE A O 1
ATOM 902 N N . MET A 1 111 ? 3.245 -0.119 -7.712 1.00 89.62 111 MET A N 1
ATOM 903 C CA . MET A 1 111 ? 3.125 -1.168 -8.723 1.00 89.62 111 MET A CA 1
ATOM 904 C C . MET A 1 111 ? 4.315 -1.199 -9.687 1.00 89.62 111 MET A C 1
ATOM 906 O O . MET A 1 111 ? 4.814 -2.273 -10.022 1.00 89.62 111 MET A O 1
ATOM 910 N N . LEU A 1 112 ? 4.803 -0.034 -10.125 1.00 92.31 112 LEU A N 1
ATOM 911 C CA . LEU A 1 112 ? 6.014 0.048 -10.942 1.00 92.31 112 LEU A CA 1
ATOM 912 C C . LEU A 1 112 ? 7.243 -0.445 -10.177 1.00 92.31 112 LEU A C 1
ATOM 914 O O . LEU A 1 112 ? 8.089 -1.112 -10.768 1.00 92.31 112 LEU A O 1
ATOM 918 N N . GLY A 1 113 ? 7.348 -0.150 -8.879 1.00 90.94 113 GLY A N 1
ATOM 919 C CA . GLY A 1 113 ? 8.411 -0.669 -8.022 1.00 90.94 113 GLY A CA 1
ATOM 920 C C . GLY A 1 113 ? 8.388 -2.193 -7.895 1.00 90.94 113 GLY A C 1
ATOM 921 O O . GLY A 1 113 ? 9.432 -2.831 -8.047 1.00 90.94 113 GLY A O 1
ATOM 922 N N . ASP A 1 114 ? 7.209 -2.779 -7.695 1.00 86.88 114 ASP A N 1
ATOM 923 C CA . ASP A 1 114 ? 7.027 -4.229 -7.586 1.00 86.88 114 ASP A CA 1
ATOM 924 C C . ASP A 1 114 ? 7.342 -4.935 -8.906 1.00 86.88 114 ASP A C 1
ATOM 926 O O . ASP A 1 114 ? 8.123 -5.892 -8.939 1.00 86.88 114 ASP A O 1
ATOM 930 N N . TYR A 1 115 ? 6.817 -4.428 -10.025 1.00 88.31 115 TYR A N 1
ATOM 931 C CA . TYR A 1 115 ? 7.155 -4.966 -11.339 1.00 88.31 115 TYR A CA 1
ATOM 932 C C . TYR A 1 115 ? 8.631 -4.780 -11.679 1.00 88.31 115 TYR A C 1
ATOM 934 O O . TYR A 1 115 ? 9.223 -5.688 -12.253 1.00 88.31 115 TYR A O 1
ATOM 942 N N . ALA A 1 116 ? 9.259 -3.665 -11.298 1.00 89.06 116 ALA A N 1
ATOM 943 C CA . ALA A 1 116 ? 10.692 -3.472 -11.493 1.00 89.06 116 ALA A CA 1
ATOM 944 C C . ALA A 1 116 ? 11.523 -4.466 -10.672 1.00 89.06 116 ALA A C 1
ATOM 946 O O . ALA A 1 116 ? 12.533 -4.986 -11.150 1.00 89.06 116 ALA A O 1
ATOM 947 N N . PHE A 1 117 ? 11.102 -4.768 -9.444 1.00 86.50 117 PHE A N 1
ATOM 948 C CA . PHE A 1 117 ? 11.761 -5.771 -8.616 1.00 86.50 117 PHE A CA 1
ATOM 949 C C . PHE A 1 117 ? 11.654 -7.172 -9.237 1.00 86.50 117 PHE A C 1
ATOM 951 O O . PHE A 1 117 ? 12.656 -7.884 -9.334 1.00 86.50 117 PHE A O 1
ATOM 958 N N . LEU A 1 118 ? 10.462 -7.554 -9.704 1.00 83.06 118 LEU A N 1
ATOM 959 C CA . LEU A 1 118 ? 10.203 -8.873 -10.288 1.00 83.06 118 LEU A CA 1
ATOM 960 C C . LEU A 1 118 ? 10.748 -9.023 -11.721 1.00 83.06 118 LEU A C 1
ATOM 962 O O . LEU A 1 118 ? 11.215 -10.101 -12.095 1.00 83.06 118 LEU A O 1
ATOM 966 N N . GLY A 1 119 ? 10.712 -7.951 -12.514 1.00 81.00 119 GLY A N 1
ATOM 967 C CA . GLY A 1 119 ? 11.101 -7.893 -13.929 1.00 81.00 119 GLY A CA 1
ATOM 968 C C . GLY A 1 119 ? 12.534 -8.326 -14.186 1.00 81.00 119 GLY A C 1
ATOM 969 O O . GLY A 1 119 ? 12.813 -8.994 -15.179 1.00 81.00 119 GLY A O 1
ATOM 970 N N . PHE A 1 120 ? 13.435 -8.060 -13.241 1.00 81.75 120 PHE A N 1
ATOM 971 C CA . PHE A 1 120 ? 14.830 -8.473 -13.367 1.00 81.75 120 PHE A CA 1
ATOM 972 C C . PHE A 1 120 ? 14.996 -9.999 -13.465 1.00 81.75 120 PHE A C 1
ATOM 974 O O . PHE A 1 120 ? 15.885 -10.489 -14.158 1.00 81.75 120 PHE A O 1
ATOM 981 N N . ARG A 1 121 ? 14.124 -10.765 -12.794 1.00 79.62 121 ARG A N 1
ATOM 982 C CA . ARG A 1 121 ? 14.171 -12.238 -12.757 1.00 79.62 121 ARG A CA 1
ATOM 983 C C . ARG A 1 121 ? 13.162 -12.901 -13.695 1.00 79.62 121 ARG A C 1
ATOM 985 O O . ARG A 1 121 ? 13.349 -14.055 -14.068 1.00 79.62 121 ARG A O 1
ATOM 992 N N . HIS A 1 122 ? 12.104 -12.190 -14.077 1.00 80.88 122 HIS A N 1
ATOM 993 C CA . HIS A 1 122 ? 10.974 -12.747 -14.816 1.00 80.88 122 HIS A CA 1
ATOM 994 C C . HIS A 1 122 ? 10.643 -11.880 -16.041 1.00 80.88 122 HIS A C 1
ATOM 996 O O . HIS A 1 122 ? 9.994 -10.846 -15.885 1.00 80.88 122 HIS A O 1
ATOM 1002 N N . PRO A 1 123 ? 11.011 -12.304 -17.268 1.00 76.69 123 PRO A N 1
ATOM 1003 C CA . PRO A 1 123 ? 10.845 -11.492 -18.477 1.00 76.69 123 PRO A CA 1
ATOM 1004 C C . PRO A 1 123 ? 9.420 -10.975 -18.731 1.00 76.69 123 PRO A C 1
ATOM 1006 O O . PRO A 1 123 ? 9.266 -9.831 -19.148 1.00 76.69 123 PRO A O 1
ATOM 1009 N N . GLY A 1 124 ? 8.380 -11.763 -18.425 1.00 75.06 124 GLY A N 1
ATOM 1010 C CA . GLY A 1 124 ? 6.983 -11.313 -18.550 1.00 75.06 124 GLY A CA 1
ATOM 1011 C C . GLY A 1 124 ? 6.678 -10.070 -17.702 1.00 75.06 124 GLY A C 1
ATOM 1012 O O . GLY A 1 124 ? 6.041 -9.132 -18.176 1.00 75.06 124 GLY A O 1
ATOM 1013 N N . ARG A 1 125 ? 7.272 -9.985 -16.501 1.00 81.31 125 ARG A N 1
ATOM 1014 C CA . ARG A 1 125 ? 7.113 -8.840 -15.590 1.00 81.31 125 ARG A CA 1
ATOM 1015 C C . ARG A 1 125 ? 7.749 -7.561 -16.127 1.00 81.31 125 ARG A C 1
ATOM 1017 O O . ARG A 1 125 ? 7.248 -6.477 -15.850 1.00 81.31 125 ARG A O 1
ATOM 1024 N N . THR A 1 126 ? 8.783 -7.669 -16.962 1.00 85.06 126 THR A N 1
ATOM 1025 C CA . THR A 1 126 ? 9.361 -6.517 -17.674 1.00 85.06 126 THR A CA 1
ATOM 1026 C C . THR A 1 126 ? 8.404 -5.963 -18.729 1.00 85.06 126 THR A C 1
ATOM 1028 O O . THR A 1 126 ? 8.321 -4.750 -18.914 1.00 85.06 126 THR A O 1
ATOM 1031 N N . THR A 1 127 ? 7.644 -6.820 -19.415 1.00 86.00 127 THR A N 1
ATOM 1032 C CA . THR A 1 127 ? 6.627 -6.374 -20.378 1.00 86.00 127 THR A CA 1
ATOM 1033 C C . THR A 1 127 ? 5.482 -5.642 -19.682 1.00 86.00 127 THR A C 1
ATOM 1035 O O . THR A 1 127 ? 5.047 -4.591 -20.153 1.00 86.00 127 THR A O 1
ATOM 1038 N N . GLU A 1 128 ? 5.016 -6.165 -18.549 1.00 84.56 128 GLU A N 1
ATOM 1039 C CA . GLU A 1 128 ? 3.961 -5.531 -17.749 1.00 84.56 128 GLU A CA 1
ATOM 1040 C C . GLU A 1 128 ? 4.430 -4.207 -17.133 1.00 84.56 128 GLU A C 1
ATOM 1042 O O . GLU A 1 128 ? 3.697 -3.220 -17.192 1.00 84.56 128 GLU A O 1
ATOM 1047 N N . TYR A 1 129 ? 5.681 -4.146 -16.660 1.00 90.06 129 TYR A N 1
ATOM 1048 C CA . TYR A 1 129 ? 6.331 -2.905 -16.238 1.00 90.06 129 TYR A CA 1
ATOM 1049 C C . TYR A 1 129 ? 6.286 -1.836 -17.339 1.00 90.06 129 TYR A C 1
ATOM 1051 O O . TYR A 1 129 ? 5.760 -0.744 -17.121 1.00 90.06 129 TYR A O 1
ATOM 1059 N N . LYS A 1 130 ? 6.790 -2.163 -18.540 1.00 90.38 130 LYS A N 1
ATOM 1060 C CA . LYS A 1 130 ? 6.837 -1.245 -19.691 1.00 90.38 130 LYS A CA 1
ATOM 1061 C C . LYS A 1 130 ? 5.454 -0.725 -20.062 1.00 90.38 130 LYS A C 1
ATOM 1063 O O . LYS A 1 130 ? 5.287 0.466 -20.323 1.00 90.38 130 LYS A O 1
ATOM 1068 N N . ARG A 1 131 ? 4.458 -1.614 -20.066 1.00 88.62 131 ARG A N 1
ATOM 1069 C CA . ARG A 1 131 ? 3.076 -1.259 -20.393 1.00 88.62 131 ARG A CA 1
ATOM 1070 C C . ARG A 1 131 ? 2.476 -0.322 -19.347 1.00 88.62 131 ARG A C 1
ATOM 1072 O O . ARG A 1 131 ? 1.971 0.734 -19.715 1.00 88.62 131 ARG A O 1
ATOM 1079 N N . LEU A 1 132 ? 2.577 -0.670 -18.061 1.00 88.38 132 LEU A N 1
ATOM 1080 C CA . LEU A 1 132 ? 2.081 0.176 -16.974 1.00 88.38 132 LEU A CA 1
ATOM 1081 C C . LEU A 1 132 ? 2.764 1.548 -16.987 1.00 88.38 132 LEU A C 1
ATOM 1083 O O . LEU A 1 132 ? 2.086 2.565 -16.856 1.00 88.38 132 LEU A O 1
ATOM 1087 N N . PHE A 1 133 ? 4.084 1.581 -17.190 1.00 93.31 133 PHE A N 1
ATOM 1088 C CA . PHE A 1 133 ? 4.835 2.830 -17.241 1.00 93.31 133 PHE A CA 1
ATOM 1089 C C . PHE A 1 133 ? 4.365 3.714 -18.399 1.00 93.31 133 PHE A C 1
ATOM 1091 O O . PHE A 1 133 ? 4.052 4.879 -18.176 1.00 93.31 133 PHE A O 1
ATOM 1098 N N . GLY A 1 134 ? 4.223 3.160 -19.607 1.00 91.62 134 GLY A N 1
ATOM 1099 C CA . GLY A 1 134 ? 3.706 3.899 -20.760 1.00 91.62 134 GLY A CA 1
ATOM 1100 C C . GLY A 1 134 ? 2.294 4.458 -20.542 1.00 91.62 134 GLY A C 1
ATOM 1101 O O . GLY A 1 134 ? 2.032 5.606 -20.890 1.00 91.62 134 GLY A O 1
ATOM 1102 N N . GLU A 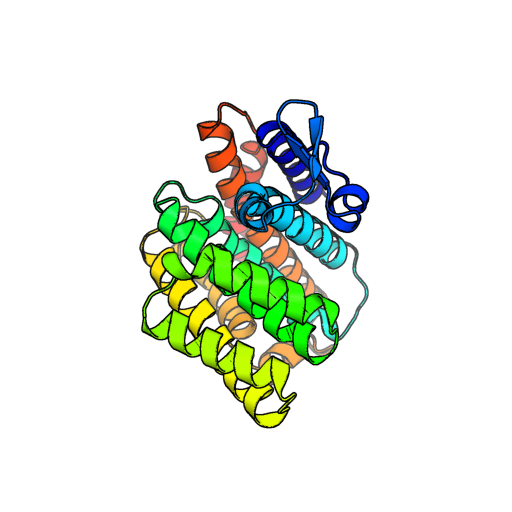1 135 ? 1.399 3.681 -19.926 1.00 89.69 135 GLU A N 1
ATOM 1103 C CA . GLU A 1 135 ? 0.015 4.099 -19.664 1.00 89.69 135 GLU A CA 1
ATOM 1104 C C . GLU A 1 135 ? -0.094 5.171 -18.563 1.00 89.69 135 GLU A C 1
ATOM 1106 O O . GLU A 1 135 ? -0.908 6.088 -18.674 1.00 89.69 135 GLU A O 1
ATOM 1111 N N . GLN A 1 136 ? 0.705 5.067 -17.495 1.00 90.88 136 GLN A N 1
ATOM 1112 C CA . GLN A 1 136 ? 0.539 5.869 -16.272 1.00 90.88 136 GLN A CA 1
ATOM 1113 C C . GLN A 1 136 ? 1.603 6.959 -16.078 1.00 90.88 136 GLN A C 1
ATOM 1115 O O . GLN A 1 136 ? 1.546 7.692 -15.094 1.00 90.88 136 GLN A O 1
ATOM 1120 N N . LYS A 1 137 ? 2.551 7.125 -17.013 1.00 93.12 137 LYS A N 1
ATOM 1121 C CA . LYS A 1 137 ? 3.620 8.139 -16.921 1.00 93.12 137 LYS A CA 1
ATOM 1122 C C . LYS A 1 137 ? 3.101 9.554 -16.643 1.00 93.12 137 LYS A C 1
ATOM 1124 O O . LYS A 1 137 ? 3.747 10.301 -15.923 1.00 93.12 137 LYS A O 1
ATOM 1129 N N . HIS A 1 138 ? 1.934 9.909 -17.179 1.00 92.06 138 HIS A N 1
ATOM 1130 C CA . HIS A 1 138 ? 1.314 11.224 -16.993 1.00 92.06 138 HIS A CA 1
ATOM 1131 C C . HIS A 1 138 ? 0.958 11.553 -15.529 1.00 92.06 138 HIS A C 1
ATOM 1133 O O . HIS A 1 138 ? 0.816 12.724 -15.204 1.00 92.06 138 HIS A O 1
ATOM 1139 N N . LEU A 1 139 ? 0.838 10.547 -14.652 1.00 92.69 139 LEU A N 1
ATOM 1140 C CA . LEU A 1 139 ? 0.599 10.731 -13.214 1.00 92.69 139 LEU A CA 1
ATOM 1141 C C . LEU A 1 139 ? 1.884 11.011 -12.420 1.00 92.69 139 LEU A C 1
ATOM 1143 O O . LEU A 1 139 ? 1.825 11.321 -11.230 1.00 92.69 139 LEU A O 1
ATOM 1147 N N . LEU A 1 140 ? 3.054 10.839 -13.038 1.00 95.50 140 LEU A N 1
ATOM 1148 C CA . LEU A 1 140 ? 4.350 10.947 -12.380 1.00 95.50 140 LEU A CA 1
ATOM 1149 C C . LEU A 1 140 ? 4.942 12.341 -12.585 1.00 95.50 140 LEU A C 1
ATOM 1151 O O . LEU A 1 140 ? 4.890 12.902 -13.679 1.00 95.50 140 LEU A O 1
ATOM 1155 N N . SER A 1 141 ? 5.599 12.871 -11.555 1.00 95.38 141 SER A N 1
ATOM 1156 C CA . SER A 1 141 ? 6.412 14.079 -11.712 1.00 95.38 141 SER A CA 1
ATOM 1157 C C . SER A 1 141 ? 7.592 13.833 -12.657 1.00 95.38 141 SER A C 1
ATOM 1159 O O . SER A 1 141 ? 7.980 12.691 -12.924 1.00 95.38 141 SER A O 1
ATOM 1161 N N . GLU A 1 142 ? 8.218 14.904 -13.145 1.00 96.12 142 GLU A N 1
ATOM 1162 C CA . GLU A 1 142 ? 9.370 14.796 -14.046 1.00 96.12 142 GLU A CA 1
ATOM 1163 C C . GLU A 1 142 ? 10.508 13.960 -13.430 1.00 96.12 142 GLU A C 1
ATOM 1165 O O . GLU A 1 142 ? 11.062 13.066 -14.072 1.00 96.12 142 GLU A O 1
ATOM 1170 N N . ASN A 1 143 ? 10.815 14.189 -12.149 1.00 95.88 143 ASN A N 1
ATOM 1171 C CA . ASN A 1 143 ? 11.858 13.450 -11.436 1.00 95.88 143 ASN A CA 1
ATOM 1172 C C . ASN A 1 143 ? 11.495 11.970 -11.238 1.00 95.88 143 ASN A C 1
ATOM 1174 O O . ASN A 1 143 ? 12.359 11.102 -11.367 1.00 95.88 143 ASN A O 1
ATOM 1178 N N . GLN A 1 144 ? 10.224 11.672 -10.956 1.00 97.06 144 GLN A N 1
ATOM 1179 C CA . GLN A 1 144 ? 9.730 10.297 -10.843 1.00 97.06 144 GLN A CA 1
ATOM 1180 C C . GLN A 1 144 ? 9.809 9.580 -12.197 1.00 97.06 144 GLN A C 1
ATOM 1182 O O . GLN A 1 144 ? 10.315 8.461 -12.276 1.00 97.06 144 GLN A O 1
ATOM 1187 N N . SER A 1 145 ? 9.395 10.253 -13.272 1.00 96.88 145 SER A N 1
ATOM 1188 C CA . SER A 1 145 ? 9.475 9.739 -14.641 1.00 96.88 145 SER A CA 1
ATOM 1189 C C . SER A 1 145 ? 10.909 9.385 -15.032 1.00 96.88 145 SER A C 1
ATOM 1191 O O . SER A 1 145 ? 11.153 8.269 -15.482 1.00 96.88 145 SER A O 1
ATOM 1193 N N . LYS A 1 146 ? 11.879 10.277 -14.781 1.00 97.25 146 LYS A N 1
ATOM 1194 C CA . LYS A 1 146 ? 13.305 10.021 -15.060 1.00 97.25 146 LYS A CA 1
ATOM 1195 C C . LYS A 1 146 ? 13.838 8.792 -14.318 1.00 97.25 146 LYS A C 1
ATOM 1197 O O . LYS A 1 146 ? 14.617 8.022 -14.879 1.00 97.25 146 LYS A O 1
ATOM 1202 N N . LEU A 1 147 ? 13.420 8.585 -13.065 1.00 97.56 147 LEU A N 1
ATOM 1203 C CA . LEU A 1 147 ? 13.822 7.411 -12.285 1.00 97.56 147 LEU A CA 1
ATOM 1204 C C . LEU A 1 147 ? 13.300 6.107 -12.906 1.00 97.56 147 LEU A C 1
ATOM 1206 O O . LEU A 1 147 ? 14.053 5.139 -13.015 1.00 97.56 147 LEU A O 1
ATOM 1210 N N . PHE A 1 148 ? 12.035 6.076 -13.326 1.00 97.25 148 PHE A N 1
ATOM 1211 C CA . PHE A 1 148 ? 11.448 4.888 -13.945 1.00 97.25 148 PHE A CA 1
ATOM 1212 C C . PHE A 1 148 ? 11.946 4.661 -15.383 1.00 97.25 148 PHE A C 1
ATOM 1214 O O . PHE A 1 148 ? 12.180 3.522 -15.766 1.00 97.25 148 PHE A O 1
ATOM 1221 N N . GLU A 1 149 ? 12.269 5.704 -16.149 1.00 96.94 149 GLU A N 1
ATOM 1222 C CA . GLU A 1 149 ? 12.970 5.545 -17.435 1.00 96.94 149 GLU A CA 1
ATOM 1223 C C . GLU A 1 149 ? 14.354 4.904 -17.271 1.00 96.94 149 GLU A C 1
ATOM 1225 O O . GLU A 1 149 ? 14.750 4.049 -18.065 1.00 96.94 149 GLU A O 1
ATOM 1230 N N . ALA A 1 150 ? 15.101 5.293 -16.233 1.00 96.44 150 ALA A N 1
ATOM 1231 C CA . ALA A 1 150 ? 16.379 4.660 -15.919 1.00 96.44 150 ALA A CA 1
ATOM 1232 C C . ALA A 1 150 ? 16.196 3.179 -15.545 1.00 96.44 150 ALA A C 1
ATOM 1234 O O . ALA A 1 150 ? 16.977 2.332 -15.983 1.00 96.44 150 ALA A O 1
ATOM 1235 N N . MET A 1 151 ? 15.139 2.857 -14.792 1.00 96.25 151 MET A N 1
ATOM 1236 C CA . MET A 1 151 ? 14.788 1.474 -14.468 1.00 96.25 151 MET A CA 1
ATOM 1237 C C . MET A 1 151 ? 14.409 0.666 -15.713 1.00 96.25 151 MET A C 1
ATOM 1239 O O . MET A 1 151 ? 14.894 -0.450 -15.867 1.00 96.25 151 MET A O 1
ATOM 1243 N N . ASP A 1 152 ? 13.629 1.222 -16.639 1.00 94.62 152 ASP A N 1
ATOM 1244 C CA . ASP A 1 152 ? 13.272 0.542 -17.889 1.00 94.62 152 ASP A CA 1
ATOM 1245 C C . ASP A 1 152 ? 14.503 0.141 -18.720 1.00 94.62 152 ASP A C 1
ATOM 1247 O O . ASP A 1 152 ? 14.646 -1.001 -19.184 1.00 94.62 152 ASP A O 1
ATOM 1251 N N . LYS A 1 153 ? 15.446 1.082 -18.854 1.00 93.31 153 LYS A N 1
ATOM 1252 C CA . LYS A 1 153 ? 16.736 0.840 -19.511 1.00 93.31 153 LYS A CA 1
ATOM 1253 C C . LYS A 1 153 ? 17.502 -0.271 -18.796 1.00 93.31 153 LYS A C 1
ATOM 1255 O O . LYS A 1 153 ? 17.947 -1.213 -19.449 1.00 93.31 153 LYS A O 1
ATOM 1260 N N . CYS A 1 154 ? 17.587 -0.201 -17.467 1.00 93.75 154 CYS A N 1
ATOM 1261 C CA . CYS A 1 154 ? 18.260 -1.191 -16.628 1.00 93.75 154 CYS A CA 1
ATOM 1262 C C . CYS A 1 154 ? 17.669 -2.605 -16.783 1.00 93.75 154 CYS A C 1
ATOM 1264 O O . CYS A 1 154 ? 18.415 -3.562 -16.991 1.00 93.75 154 CYS A O 1
ATOM 1266 N N . LEU A 1 155 ? 16.339 -2.744 -16.771 1.00 89.69 155 LEU A N 1
ATOM 1267 C CA . LEU A 1 155 ? 15.651 -4.028 -16.966 1.00 89.69 155 LEU A CA 1
ATOM 1268 C C . LEU A 1 155 ? 15.899 -4.629 -18.354 1.00 89.69 155 LEU A C 1
ATOM 1270 O O . LEU A 1 155 ? 15.900 -5.849 -18.510 1.00 89.69 155 LEU A O 1
ATOM 1274 N N . THR A 1 156 ? 16.117 -3.780 -19.359 1.00 87.62 156 THR A N 1
ATOM 1275 C CA . THR A 1 156 ? 16.409 -4.214 -20.730 1.00 87.62 156 THR A CA 1
ATOM 1276 C C . THR A 1 156 ? 17.843 -4.733 -20.862 1.00 87.62 156 THR A C 1
ATOM 1278 O O . THR A 1 156 ? 18.051 -5.786 -21.462 1.00 87.62 156 THR A O 1
ATOM 1281 N N . VAL A 1 157 ? 18.823 -4.038 -20.273 1.00 89.25 157 VAL A N 1
ATOM 1282 C CA . VAL A 1 157 ? 20.247 -4.430 -20.337 1.00 89.25 157 VAL A CA 1
ATOM 1283 C C . VAL A 1 157 ? 20.655 -5.458 -19.275 1.00 89.25 157 VAL A C 1
ATOM 1285 O O . VAL A 1 157 ? 21.735 -6.031 -19.370 1.00 89.25 157 VAL A O 1
ATOM 1288 N N . LYS A 1 158 ? 19.788 -5.718 -18.286 1.00 86.25 158 LYS A N 1
ATOM 1289 C CA . LYS A 1 158 ? 19.999 -6.658 -17.169 1.00 86.25 158 LYS A CA 1
ATOM 1290 C C . LYS A 1 158 ? 21.243 -6.356 -16.320 1.00 86.25 158 LYS A C 1
ATOM 1292 O O . LYS A 1 158 ? 21.926 -7.268 -15.860 1.00 86.25 158 LYS A O 1
ATOM 1297 N N . ASP A 1 159 ? 21.505 -5.076 -16.060 1.00 90.38 159 ASP A N 1
ATOM 1298 C CA . ASP A 1 159 ? 22.564 -4.647 -15.137 1.00 90.38 159 ASP A CA 1
ATOM 1299 C C . ASP A 1 159 ? 22.118 -4.840 -13.679 1.00 90.38 159 ASP A C 1
ATOM 1301 O O . ASP A 1 159 ? 21.237 -4.136 -13.185 1.00 90.38 159 ASP A O 1
ATOM 1305 N N . TYR A 1 160 ? 22.723 -5.805 -12.986 1.00 89.62 160 TYR A N 1
ATOM 1306 C CA . TYR A 1 160 ? 22.352 -6.161 -11.616 1.00 89.62 160 TYR A CA 1
ATOM 1307 C C . TYR A 1 160 ? 22.696 -5.084 -10.578 1.00 89.62 160 TYR A C 1
ATOM 1309 O O . TYR A 1 160 ? 21.903 -4.815 -9.670 1.00 89.62 160 TYR A O 1
ATOM 1317 N N . GLU A 1 161 ? 23.868 -4.459 -10.688 1.00 92.50 161 GLU A N 1
ATOM 1318 C CA . GLU A 1 161 ? 24.311 -3.480 -9.693 1.00 92.50 161 GLU A CA 1
ATOM 1319 C C . GLU A 1 161 ? 23.527 -2.177 -9.828 1.00 92.50 161 GLU A C 1
ATOM 1321 O O . GLU A 1 161 ? 23.110 -1.586 -8.823 1.00 92.50 161 GLU A O 1
ATOM 1326 N N . GLU A 1 162 ? 23.251 -1.754 -11.063 1.00 94.69 162 GLU A N 1
ATOM 1327 C CA . GLU A 1 162 ? 22.384 -0.605 -11.298 1.00 94.69 162 GLU A CA 1
ATOM 1328 C C . GLU A 1 162 ? 20.936 -0.903 -10.890 1.00 94.69 162 GLU A C 1
ATOM 1330 O O . GLU A 1 162 ? 20.306 -0.070 -10.233 1.00 94.69 162 GLU A O 1
ATOM 1335 N N . HIS A 1 163 ? 20.431 -2.116 -11.146 1.00 93.75 163 HIS A N 1
ATOM 1336 C CA . HIS A 1 163 ? 19.097 -2.532 -10.695 1.00 93.75 163 HIS A CA 1
ATOM 1337 C C . HIS A 1 163 ? 18.954 -2.385 -9.182 1.00 93.75 163 HIS A C 1
ATOM 1339 O O . HIS A 1 163 ? 18.029 -1.726 -8.697 1.00 93.75 163 HIS A O 1
ATOM 1345 N N . LYS A 1 164 ? 19.920 -2.903 -8.417 1.00 93.06 164 LYS A N 1
ATOM 1346 C CA . LYS A 1 164 ? 19.936 -2.803 -6.952 1.00 93.06 164 LYS A CA 1
ATOM 1347 C C . LYS A 1 164 ? 19.931 -1.348 -6.470 1.00 93.06 164 LYS A C 1
ATOM 1349 O O . LYS A 1 164 ? 19.208 -1.011 -5.524 1.00 93.06 164 LYS A O 1
ATOM 1354 N N . LYS A 1 165 ? 20.706 -0.466 -7.113 1.00 95.38 165 LYS A N 1
ATOM 1355 C CA . LYS A 1 165 ? 20.735 0.974 -6.796 1.00 95.38 165 LYS A CA 1
ATOM 1356 C C . LYS A 1 165 ? 19.396 1.645 -7.095 1.00 95.38 165 LYS A C 1
ATOM 1358 O O . LYS A 1 165 ? 18.893 2.395 -6.253 1.00 95.38 165 LYS A O 1
ATOM 1363 N N . LEU A 1 166 ? 18.810 1.374 -8.257 1.00 96.00 166 LEU A N 1
ATOM 1364 C CA . LEU A 1 166 ? 17.541 1.961 -8.680 1.00 96.00 166 LEU A CA 1
ATOM 1365 C C . LEU A 1 166 ? 16.372 1.468 -7.818 1.00 96.00 166 LEU A C 1
ATOM 1367 O O . LEU A 1 166 ? 15.568 2.289 -7.386 1.00 96.00 166 LEU A O 1
ATOM 1371 N N . ILE A 1 167 ? 16.326 0.185 -7.442 1.00 94.88 167 ILE A N 1
ATOM 1372 C CA . ILE A 1 167 ? 15.329 -0.336 -6.489 1.00 94.88 167 ILE A CA 1
ATOM 1373 C C . ILE A 1 167 ? 15.426 0.383 -5.141 1.00 94.88 167 ILE A C 1
ATOM 1375 O O . ILE A 1 167 ? 14.406 0.770 -4.570 1.00 94.88 167 ILE A O 1
ATOM 1379 N N . LYS A 1 168 ? 16.640 0.632 -4.631 1.00 93.62 168 LYS A N 1
ATOM 1380 C CA . LYS A 1 168 ? 16.817 1.407 -3.392 1.00 93.62 168 LYS A CA 1
ATOM 1381 C C . LYS A 1 168 ? 16.288 2.840 -3.533 1.00 93.62 168 LYS A C 1
ATOM 1383 O O . LYS A 1 168 ? 15.697 3.353 -2.585 1.00 93.62 168 LYS A O 1
ATOM 1388 N N . LYS A 1 169 ? 16.480 3.484 -4.691 1.00 96.69 169 LYS A N 1
ATOM 1389 C CA . LYS A 1 169 ? 15.927 4.821 -4.979 1.00 96.69 169 LYS A CA 1
ATOM 1390 C C . LYS A 1 169 ? 14.398 4.799 -5.060 1.00 96.69 169 LYS A C 1
ATOM 1392 O O . LYS A 1 169 ? 13.769 5.661 -4.459 1.00 96.69 169 LYS A O 1
ATOM 1397 N N . ILE A 1 170 ? 13.808 3.801 -5.719 1.00 95.56 170 ILE A N 1
ATOM 1398 C CA . ILE A 1 170 ? 12.349 3.639 -5.812 1.00 95.56 170 ILE A CA 1
ATOM 1399 C C . ILE A 1 170 ? 11.736 3.419 -4.424 1.00 95.56 170 ILE A C 1
ATOM 1401 O O . ILE A 1 170 ? 10.757 4.072 -4.090 1.00 95.56 170 ILE A O 1
ATOM 1405 N N . ARG A 1 171 ? 12.339 2.583 -3.570 1.00 89.62 171 ARG A N 1
ATOM 1406 C CA . ARG A 1 171 ? 11.865 2.393 -2.184 1.00 89.62 171 ARG A CA 1
ATOM 1407 C C . ARG A 1 171 ? 11.869 3.700 -1.388 1.00 89.62 171 ARG A C 1
ATOM 1409 O O . ARG A 1 171 ? 10.882 4.021 -0.742 1.00 89.62 171 ARG A O 1
ATOM 1416 N N . LYS A 1 172 ? 12.940 4.495 -1.499 1.00 93.25 172 LYS A N 1
ATOM 1417 C CA . LYS A 1 172 ? 12.999 5.830 -0.879 1.00 93.25 172 LYS A CA 1
ATOM 1418 C C . LYS A 1 172 ? 11.933 6.780 -1.426 1.00 93.25 172 LYS A C 1
ATOM 1420 O O . LYS A 1 172 ? 11.397 7.576 -0.664 1.00 93.25 172 LYS A O 1
ATOM 1425 N N . LEU A 1 173 ? 11.643 6.709 -2.726 1.00 95.62 173 LEU A N 1
ATOM 1426 C CA . LEU A 1 173 ? 10.570 7.483 -3.345 1.00 95.62 173 LEU A CA 1
ATOM 1427 C C . LEU A 1 173 ? 9.203 7.084 -2.773 1.00 95.62 173 LEU A C 1
ATOM 1429 O O . LEU A 1 173 ? 8.453 7.971 -2.380 1.00 95.62 173 LEU A O 1
ATOM 1433 N N . VAL A 1 174 ? 8.908 5.782 -2.676 1.00 91.38 174 VAL A N 1
ATOM 1434 C CA . VAL A 1 174 ? 7.675 5.273 -2.048 1.00 91.38 174 VAL A CA 1
ATOM 1435 C C . VAL A 1 174 ? 7.552 5.793 -0.619 1.00 91.38 174 VAL A C 1
ATOM 1437 O O . VAL A 1 174 ? 6.511 6.332 -0.262 1.00 91.38 174 VAL A O 1
ATOM 1440 N N . ASP A 1 175 ? 8.614 5.694 0.183 1.00 88.25 175 ASP A N 1
ATOM 1441 C CA . ASP A 1 175 ? 8.599 6.166 1.570 1.00 88.25 175 ASP A CA 1
ATOM 1442 C C . ASP A 1 175 ? 8.386 7.681 1.679 1.00 88.25 175 ASP A C 1
ATOM 1444 O O . ASP A 1 175 ? 7.640 8.134 2.547 1.00 88.25 175 ASP A O 1
ATOM 1448 N N . SER A 1 176 ? 9.017 8.468 0.802 1.00 92.00 176 SER A N 1
ATOM 1449 C CA . SER A 1 176 ? 8.824 9.921 0.753 1.00 92.00 176 SER A CA 1
ATOM 1450 C C . SER A 1 176 ? 7.378 10.270 0.411 1.00 92.00 176 SER A C 1
ATOM 1452 O O . SER A 1 176 ? 6.733 10.995 1.161 1.00 92.00 176 SER A O 1
ATOM 1454 N N . GLU A 1 177 ? 6.858 9.700 -0.678 1.00 94.12 177 GLU A N 1
ATOM 1455 C CA . GLU A 1 177 ? 5.494 9.936 -1.154 1.00 94.12 177 GLU A CA 1
ATOM 1456 C C . GLU A 1 177 ? 4.466 9.533 -0.092 1.00 94.12 177 GLU A C 1
ATOM 1458 O O . GLU A 1 177 ? 3.568 10.303 0.242 1.00 94.12 177 GLU A O 1
ATOM 1463 N N . ARG A 1 178 ? 4.647 8.352 0.508 1.00 91.69 178 ARG A N 1
ATOM 1464 C CA . ARG A 1 178 ? 3.821 7.847 1.606 1.00 91.69 178 ARG A CA 1
ATOM 1465 C C . ARG A 1 178 ? 3.786 8.831 2.769 1.00 91.69 178 ARG A C 1
ATOM 1467 O O . ARG A 1 178 ? 2.712 9.200 3.229 1.00 91.69 178 ARG A O 1
ATOM 1474 N N . ASN A 1 179 ? 4.951 9.263 3.251 1.00 88.56 179 ASN A N 1
ATOM 1475 C CA . ASN A 1 179 ? 5.020 10.172 4.392 1.00 88.56 179 ASN A CA 1
ATOM 1476 C C . ASN A 1 179 ? 4.389 11.537 4.075 1.00 88.56 179 ASN A C 1
ATOM 1478 O O . ASN A 1 179 ? 3.747 12.118 4.948 1.00 88.56 179 ASN A O 1
ATOM 1482 N N . ASP A 1 180 ? 4.536 12.043 2.850 1.00 92.69 180 ASP A N 1
ATOM 1483 C CA . ASP A 1 180 ? 3.931 13.313 2.446 1.00 92.69 180 ASP A CA 1
ATOM 1484 C C . ASP A 1 180 ? 2.408 13.223 2.309 1.00 92.69 180 ASP A C 1
ATOM 1486 O O . ASP A 1 180 ? 1.706 14.140 2.736 1.00 92.69 180 ASP A O 1
ATOM 1490 N N . LEU A 1 181 ? 1.880 12.108 1.800 1.00 94.06 181 LEU A N 1
ATOM 1491 C CA . LEU A 1 181 ? 0.437 11.866 1.744 1.00 94.06 181 LEU A CA 1
ATOM 1492 C C . LEU A 1 181 ? -0.156 11.641 3.140 1.00 94.06 181 LEU A C 1
ATOM 1494 O O . LEU A 1 181 ? -1.187 12.232 3.454 1.00 94.06 181 LEU A O 1
ATOM 1498 N N . CYS A 1 182 ? 0.515 10.882 4.014 1.00 87.62 182 CYS A N 1
ATOM 1499 C CA . CYS A 1 182 ? 0.069 10.673 5.396 1.00 87.62 182 CYS A CA 1
ATOM 1500 C C . CYS A 1 182 ? -0.104 11.997 6.165 1.00 87.62 182 CYS A C 1
ATOM 1502 O O . CYS A 1 182 ? -1.051 12.128 6.938 1.00 87.62 182 CYS A O 1
ATOM 1504 N N . LYS A 1 183 ? 0.749 13.007 5.928 1.00 87.44 183 LYS A N 1
ATOM 1505 C CA . LYS A 1 183 ? 0.610 14.346 6.544 1.00 87.44 183 LYS A CA 1
ATOM 1506 C C . LYS A 1 183 ? -0.686 15.064 6.149 1.00 87.44 183 LYS A C 1
ATOM 1508 O O . LYS A 1 183 ? -1.147 15.923 6.893 1.00 87.44 183 LYS A O 1
ATOM 1513 N N . LYS A 1 184 ? -1.253 14.747 4.980 1.00 91.31 184 LYS A N 1
ATOM 1514 C CA . LYS A 1 184 ? -2.496 15.351 4.469 1.00 91.31 184 LYS A CA 1
ATOM 1515 C C . LYS A 1 184 ? -3.752 14.619 4.937 1.00 91.31 184 LYS A C 1
ATOM 1517 O O . LYS A 1 184 ? -4.848 15.158 4.837 1.00 91.31 184 LYS A O 1
ATOM 1522 N N . THR A 1 185 ? -3.609 13.390 5.420 1.00 86.19 185 THR A N 1
ATOM 1523 C CA . THR A 1 185 ? -4.734 12.556 5.848 1.00 86.19 185 THR A CA 1
ATOM 1524 C C . THR A 1 185 ? -5.006 12.684 7.335 1.00 86.19 185 THR A C 1
ATOM 1526 O O . THR A 1 185 ? -4.080 12.756 8.143 1.00 86.19 185 THR A O 1
ATOM 1529 N N . LYS A 1 186 ? -6.278 12.626 7.731 1.00 77.62 186 LYS A N 1
ATOM 1530 C CA . LYS A 1 186 ? -6.632 12.557 9.151 1.00 77.62 186 LYS A CA 1
ATOM 1531 C C . LYS A 1 186 ? -6.282 11.188 9.728 1.00 77.62 186 LYS A C 1
ATOM 1533 O O . LYS A 1 186 ? -6.836 10.171 9.316 1.00 77.62 186 LYS A O 1
ATOM 1538 N N . THR A 1 187 ? -5.415 11.174 10.735 1.00 69.62 187 THR A N 1
ATOM 1539 C CA . THR A 1 187 ? -5.196 9.988 11.570 1.00 69.62 187 THR A CA 1
ATOM 1540 C C . THR A 1 187 ? -6.340 9.868 12.585 1.00 69.62 187 THR A C 1
ATOM 1542 O O . THR A 1 187 ? -6.620 10.849 13.294 1.00 69.62 187 THR A O 1
ATOM 1545 N N . PRO A 1 188 ? -7.027 8.710 12.677 1.00 66.81 188 PRO A N 1
ATOM 1546 C CA . PRO A 1 188 ? -8.064 8.498 13.683 1.00 66.81 188 PRO A CA 1
ATOM 1547 C C . PRO A 1 188 ? -7.535 8.791 15.090 1.00 66.81 188 PRO A C 1
ATOM 1549 O O . PRO A 1 188 ? -6.374 8.514 15.380 1.00 66.81 188 PRO A O 1
ATOM 1552 N N . LYS A 1 189 ? -8.378 9.347 15.974 1.00 64.44 189 LYS A N 1
ATOM 1553 C CA . LYS A 1 189 ? -7.961 9.756 17.332 1.00 64.44 189 LYS A CA 1
ATOM 1554 C C . LYS A 1 189 ? -7.257 8.630 18.087 1.00 64.44 189 LYS A C 1
ATOM 1556 O O . LYS A 1 189 ? -6.192 8.858 18.646 1.00 64.44 189 LYS A O 1
ATOM 1561 N N . ILE A 1 190 ? -7.812 7.423 18.017 1.00 60.25 190 ILE A N 1
ATOM 1562 C CA . ILE A 1 190 ? -7.268 6.218 18.651 1.00 60.25 190 ILE A CA 1
ATOM 1563 C C . ILE A 1 190 ? -5.855 5.854 18.171 1.00 60.25 190 ILE A C 1
ATOM 1565 O O . ILE A 1 190 ? -5.116 5.201 18.896 1.00 60.25 190 ILE A O 1
ATOM 1569 N N . PHE A 1 191 ? -5.455 6.328 16.984 1.00 63.12 191 PHE A N 1
ATOM 1570 C CA . PHE A 1 191 ? -4.124 6.116 16.425 1.00 63.12 191 PHE A CA 1
ATOM 1571 C C . PHE A 1 191 ? -3.240 7.370 16.396 1.00 63.12 191 PHE A C 1
ATOM 1573 O O . PHE A 1 191 ? -2.290 7.456 15.616 1.00 63.12 191 PHE A O 1
ATOM 1580 N N . ARG A 1 192 ? -3.534 8.372 17.227 1.00 61.47 192 ARG A N 1
ATOM 1581 C CA . ARG A 1 192 ? -2.640 9.523 17.412 1.00 61.47 192 ARG A CA 1
ATOM 1582 C C . ARG A 1 192 ? -1.469 9.161 18.314 1.00 61.47 192 ARG A C 1
ATOM 1584 O O . ARG A 1 192 ? -1.613 8.332 19.205 1.00 61.47 192 ARG A O 1
ATOM 1591 N N . THR A 1 193 ? -0.336 9.826 18.102 1.00 52.69 193 THR A N 1
ATOM 1592 C CA . THR A 1 193 ? 0.914 9.627 18.851 1.00 52.69 193 THR A CA 1
ATOM 1593 C C . THR A 1 193 ? 0.685 9.621 20.363 1.00 52.69 193 THR A C 1
ATOM 1595 O O . THR A 1 193 ? 1.057 8.653 21.012 1.00 52.69 193 THR A O 1
ATOM 1598 N N . GLU A 1 194 ? -0.070 10.594 20.875 1.00 53.72 194 GLU A N 1
ATOM 1599 C CA . GLU A 1 194 ? -0.464 10.719 22.289 1.00 53.72 194 GLU A CA 1
ATOM 1600 C C . GLU A 1 194 ? -1.161 9.474 22.881 1.00 53.72 194 GLU A C 1
ATOM 1602 O O . GLU A 1 194 ? -1.021 9.195 24.065 1.00 53.72 194 GLU A O 1
ATOM 1607 N N . ASN A 1 195 ? -1.874 8.688 22.065 1.00 50.84 195 ASN A N 1
ATOM 1608 C CA . ASN A 1 195 ? -2.616 7.499 22.507 1.00 50.84 195 ASN A CA 1
ATOM 1609 C C . ASN A 1 195 ? -1.851 6.187 22.290 1.00 50.84 195 ASN A C 1
ATOM 1611 O O . ASN A 1 195 ? -2.268 5.139 22.778 1.00 50.84 195 ASN A O 1
ATOM 1615 N N . ILE A 1 196 ? -0.745 6.224 21.542 1.00 53.19 196 ILE A N 1
ATOM 1616 C CA . ILE A 1 196 ? 0.019 5.030 21.167 1.00 53.19 196 ILE A CA 1
ATOM 1617 C C . ILE A 1 196 ? 1.497 5.145 21.586 1.00 53.19 196 ILE A C 1
ATOM 1619 O O . ILE A 1 196 ? 2.284 4.260 21.279 1.00 53.19 196 ILE A O 1
ATOM 1623 N N . GLU A 1 197 ? 1.928 6.199 22.282 1.00 47.88 197 GLU A N 1
ATOM 1624 C CA . GLU A 1 197 ? 3.339 6.457 22.634 1.00 47.88 197 GLU A CA 1
ATOM 1625 C C . GLU A 1 197 ? 4.049 5.259 23.302 1.00 47.88 197 GLU A C 1
ATOM 1627 O O . GLU A 1 197 ? 5.160 4.897 22.901 1.00 47.88 197 GLU A O 1
ATOM 1632 N N . ALA A 1 198 ? 3.368 4.541 24.203 1.00 47.84 198 ALA A N 1
ATOM 1633 C CA . ALA A 1 198 ? 3.877 3.313 24.831 1.00 47.84 198 ALA A CA 1
ATOM 1634 C C . ALA A 1 198 ? 4.107 2.156 23.831 1.00 47.84 198 ALA A C 1
ATOM 1636 O O . ALA A 1 198 ? 4.975 1.301 24.012 1.00 47.84 198 ALA A O 1
ATOM 1637 N N . PHE A 1 199 ? 3.352 2.134 22.736 1.00 50.41 199 PHE A N 1
ATOM 1638 C CA . PHE A 1 199 ? 3.466 1.145 21.670 1.00 50.41 199 PHE A CA 1
ATOM 1639 C C . PHE A 1 199 ? 4.420 1.614 20.561 1.00 50.41 199 PHE A C 1
ATOM 1641 O O . PHE A 1 199 ? 5.167 0.795 20.029 1.00 50.41 199 PHE A O 1
ATOM 1648 N N . PHE A 1 200 ? 4.496 2.921 20.277 1.00 48.00 200 PHE A N 1
ATOM 1649 C CA . PHE A 1 200 ? 5.416 3.519 19.308 1.00 48.00 200 PHE A CA 1
ATOM 1650 C C . PHE A 1 200 ? 6.884 3.400 19.702 1.00 48.00 200 PHE A C 1
ATOM 1652 O O . PHE A 1 200 ? 7.704 3.312 18.802 1.00 48.00 200 PHE A O 1
ATOM 1659 N N . SER A 1 201 ? 7.248 3.325 20.984 1.00 44.97 201 SER A N 1
ATOM 1660 C CA . SER A 1 201 ? 8.631 2.995 21.373 1.00 44.97 201 SER A CA 1
ATOM 1661 C C . SER A 1 201 ? 9.051 1.623 20.809 1.00 44.97 201 SER A C 1
ATOM 1663 O O . SER A 1 201 ? 10.051 1.497 20.102 1.00 44.97 201 SER A O 1
ATOM 1665 N N . ALA A 1 202 ? 8.201 0.602 20.965 1.00 46.56 202 ALA A N 1
ATOM 1666 C CA . ALA A 1 202 ? 8.413 -0.718 20.365 1.00 46.56 202 ALA A CA 1
ATOM 1667 C C . ALA A 1 202 ? 8.229 -0.722 18.834 1.00 46.56 202 ALA A C 1
ATOM 1669 O O . ALA A 1 202 ? 8.968 -1.400 18.119 1.00 46.56 202 ALA A O 1
ATOM 1670 N N . PHE A 1 203 ? 7.276 0.056 18.319 1.00 46.03 203 PHE A N 1
ATOM 1671 C CA . PHE A 1 203 ? 6.987 0.176 16.891 1.00 46.03 203 PHE A CA 1
ATOM 1672 C C . PHE A 1 203 ? 8.085 0.914 16.124 1.00 46.03 203 PHE A C 1
ATOM 1674 O O . PHE A 1 203 ? 8.407 0.550 15.004 1.00 46.03 203 PHE A O 1
ATOM 1681 N N . SER A 1 204 ? 8.705 1.913 16.745 1.00 41.97 204 SER A N 1
ATOM 1682 C CA . SER A 1 204 ? 9.886 2.632 16.275 1.00 41.97 204 SER A CA 1
ATOM 1683 C C . SER A 1 204 ? 11.050 1.656 16.127 1.00 41.97 204 SER A C 1
ATOM 1685 O O . SER A 1 204 ? 11.667 1.593 15.068 1.00 41.97 204 SER A O 1
ATOM 1687 N N . HIS A 1 205 ? 11.284 0.783 17.110 1.00 48.03 205 HIS A N 1
ATOM 1688 C CA . HIS A 1 205 ? 12.303 -0.264 16.990 1.00 48.03 205 HIS A CA 1
ATOM 1689 C C . HIS A 1 205 ? 12.001 -1.290 15.878 1.00 48.03 205 HIS A C 1
ATOM 1691 O O . HIS A 1 205 ? 12.927 -1.707 15.177 1.00 48.03 205 HIS A O 1
ATOM 1697 N N . LEU A 1 206 ? 10.723 -1.634 15.661 1.00 43.94 206 LEU A N 1
ATOM 1698 C CA . LEU A 1 206 ? 10.255 -2.501 14.565 1.00 43.94 206 LEU A CA 1
ATOM 1699 C C . LEU A 1 206 ? 10.359 -1.841 13.176 1.00 43.94 206 LEU A C 1
ATOM 1701 O O . LEU A 1 206 ? 10.812 -2.473 12.222 1.00 43.94 206 LEU A O 1
ATOM 1705 N N . ILE A 1 207 ? 9.993 -0.564 13.054 1.00 40.50 207 ILE A N 1
ATOM 1706 C CA . ILE A 1 207 ? 10.025 0.209 11.803 1.00 40.50 207 ILE A CA 1
ATOM 1707 C C . ILE A 1 207 ? 11.462 0.591 11.425 1.00 40.50 207 ILE A C 1
ATOM 1709 O O . ILE A 1 207 ? 11.836 0.513 10.253 1.00 40.50 207 ILE A O 1
ATOM 1713 N N . HIS A 1 208 ? 12.290 0.983 12.397 1.00 41.47 208 HIS A N 1
ATOM 1714 C CA . HIS A 1 208 ? 13.666 1.429 12.163 1.00 41.47 208 HIS A CA 1
ATOM 1715 C C . HIS A 1 208 ? 14.685 0.284 12.104 1.00 41.47 208 HIS A C 1
ATOM 1717 O O . HIS A 1 208 ? 15.859 0.534 11.838 1.00 41.47 208 HIS A O 1
ATOM 1723 N N . GLY A 1 209 ? 14.248 -0.971 12.263 1.00 36.91 209 GLY A N 1
ATOM 1724 C CA . GLY A 1 209 ? 15.057 -2.145 11.934 1.00 36.91 209 GLY A CA 1
ATOM 1725 C C . GLY A 1 209 ? 16.314 -2.287 12.788 1.00 36.91 209 GLY A C 1
ATOM 1726 O O . GLY A 1 209 ? 17.356 -2.696 12.275 1.00 36.91 209 GLY A O 1
ATOM 1727 N N . ASN A 1 210 ? 16.246 -1.939 14.076 1.00 43.25 210 ASN A N 1
ATOM 1728 C CA . ASN A 1 210 ? 17.361 -2.214 14.974 1.00 43.25 210 ASN A CA 1
ATOM 1729 C C . ASN A 1 210 ? 17.400 -3.721 15.262 1.00 43.25 210 ASN A C 1
ATOM 1731 O O . ASN A 1 210 ? 16.725 -4.207 16.166 1.00 43.25 210 ASN A O 1
ATOM 1735 N N . ILE A 1 211 ? 18.183 -4.445 14.455 1.00 40.12 211 ILE A N 1
ATOM 1736 C CA . ILE A 1 211 ? 18.319 -5.907 14.492 1.00 40.12 211 ILE A CA 1
ATOM 1737 C C . ILE A 1 211 ? 18.622 -6.420 15.901 1.00 40.12 211 ILE A C 1
ATOM 1739 O O . ILE A 1 211 ? 18.067 -7.441 16.269 1.00 40.12 211 ILE A O 1
ATOM 1743 N N . ILE A 1 212 ? 19.418 -5.707 16.708 1.00 38.22 212 ILE A N 1
ATOM 1744 C CA . ILE A 1 212 ? 19.800 -6.145 18.062 1.00 38.22 212 ILE A CA 1
ATOM 1745 C C . ILE A 1 212 ? 18.593 -6.098 19.014 1.00 38.22 212 ILE A C 1
ATOM 1747 O O . ILE A 1 212 ? 18.317 -7.068 19.719 1.00 38.22 212 ILE A O 1
ATOM 1751 N N . LEU A 1 213 ? 17.815 -5.012 18.973 1.00 41.53 213 LEU A N 1
ATOM 1752 C CA . LEU A 1 213 ? 16.588 -4.864 19.769 1.00 41.53 213 LEU A CA 1
ATOM 1753 C C . LEU A 1 213 ? 15.448 -5.766 19.270 1.00 41.53 213 LEU A C 1
ATOM 1755 O O . LEU A 1 213 ? 14.579 -6.149 20.052 1.00 41.53 213 LEU A O 1
ATOM 1759 N N . LEU A 1 214 ? 15.464 -6.129 17.984 1.00 43.38 214 LEU A N 1
ATOM 1760 C CA . LEU A 1 214 ? 14.564 -7.120 17.397 1.00 43.38 214 LEU A CA 1
ATOM 1761 C C . LEU A 1 214 ? 14.938 -8.537 17.832 1.00 43.38 214 LEU A C 1
ATOM 1763 O O . LEU A 1 214 ? 14.095 -9.233 18.386 1.00 43.38 214 LEU A O 1
ATOM 1767 N N . THR A 1 215 ? 16.207 -8.932 17.751 1.00 40.69 215 THR A N 1
ATOM 1768 C CA . THR A 1 215 ? 16.662 -10.200 18.336 1.00 40.69 215 THR A CA 1
ATOM 1769 C C . THR A 1 215 ? 16.397 -10.277 19.842 1.00 40.69 215 THR A C 1
ATOM 1771 O O . THR A 1 215 ? 16.133 -11.364 20.342 1.00 40.69 215 THR A O 1
ATOM 1774 N N . ASP A 1 216 ? 16.353 -9.152 20.562 1.00 43.34 216 ASP A N 1
ATOM 1775 C CA . ASP A 1 216 ? 15.904 -9.096 21.963 1.00 43.34 216 ASP A CA 1
ATOM 1776 C C . ASP A 1 216 ? 14.369 -9.196 22.132 1.00 43.34 216 ASP A C 1
ATOM 1778 O O . ASP A 1 216 ? 13.883 -9.707 23.147 1.00 43.34 216 ASP A O 1
ATOM 1782 N N . LEU A 1 217 ? 13.584 -8.746 21.145 1.00 43.41 217 LEU A N 1
ATOM 1783 C CA . LEU A 1 217 ? 12.125 -8.932 21.049 1.00 43.41 217 LEU A CA 1
ATOM 1784 C C . LEU A 1 217 ? 11.727 -10.373 20.697 1.00 43.41 217 LEU A C 1
ATOM 1786 O O . LEU A 1 217 ? 10.595 -10.764 20.968 1.00 43.41 217 LEU A O 1
ATOM 1790 N N . PHE A 1 218 ? 12.625 -11.168 20.117 1.00 45.94 218 PHE A N 1
ATOM 1791 C CA . PHE A 1 218 ? 12.376 -12.570 19.753 1.00 45.94 218 PHE A CA 1
ATOM 1792 C C . PHE A 1 218 ? 13.281 -13.560 20.507 1.00 45.94 218 PHE A C 1
ATOM 1794 O O . PHE A 1 218 ? 13.115 -14.774 20.397 1.00 45.94 218 PHE A O 1
ATOM 1801 N N . GLY A 1 219 ? 14.192 -13.053 21.339 1.00 42.72 219 GLY A N 1
ATOM 1802 C CA . GLY A 1 219 ? 15.113 -13.835 22.149 1.00 42.72 219 GLY A CA 1
ATOM 1803 C C . GLY A 1 219 ? 14.414 -14.581 23.285 1.00 42.72 219 GLY A C 1
ATOM 1804 O O . GLY A 1 219 ? 13.561 -14.050 23.998 1.00 42.72 219 GLY A O 1
ATOM 1805 N N . THR A 1 220 ? 14.834 -15.824 23.509 1.00 42.78 220 THR A N 1
ATOM 1806 C CA . THR A 1 220 ? 14.298 -16.749 24.524 1.00 42.78 220 THR A CA 1
ATOM 1807 C C . THR A 1 220 ? 14.554 -16.328 25.977 1.00 42.78 220 THR A C 1
ATOM 1809 O O . THR A 1 220 ? 14.046 -16.973 26.892 1.00 42.78 220 THR A O 1
ATOM 1812 N N . LYS A 1 221 ? 15.329 -15.256 26.209 1.00 45.69 221 LYS A N 1
ATOM 1813 C CA . LYS A 1 221 ? 15.777 -14.809 27.542 1.00 45.69 221 LYS A CA 1
ATOM 1814 C C . LYS A 1 221 ? 14.799 -13.880 28.280 1.00 45.69 221 LYS A C 1
ATOM 1816 O O . LYS A 1 221 ? 15.024 -13.594 29.452 1.00 45.69 221 LYS A O 1
ATOM 1821 N N . ARG A 1 222 ? 13.712 -13.421 27.646 1.00 48.38 222 ARG A N 1
ATOM 1822 C CA . ARG A 1 222 ? 12.590 -12.730 28.321 1.00 48.38 222 ARG A CA 1
ATOM 1823 C C . ARG A 1 222 ? 11.404 -13.687 28.483 1.00 48.38 222 ARG A C 1
ATOM 1825 O O . ARG A 1 222 ? 11.272 -14.611 27.680 1.00 48.38 222 ARG A O 1
ATOM 1832 N N . PRO A 1 223 ? 10.518 -13.501 29.483 1.00 47.97 223 PRO A N 1
ATOM 1833 C CA . PRO A 1 223 ? 9.353 -14.366 29.644 1.00 47.97 223 PRO A CA 1
ATOM 1834 C C . PRO A 1 223 ? 8.546 -14.394 28.338 1.00 47.97 223 PRO A C 1
ATOM 1836 O O . PRO A 1 223 ? 8.089 -13.348 27.870 1.00 47.97 223 PRO A O 1
ATOM 1839 N N . LYS A 1 224 ? 8.382 -15.596 27.757 1.00 49.34 224 LYS A N 1
ATOM 1840 C CA . LYS A 1 224 ? 7.740 -15.882 26.452 1.00 49.34 224 LYS A CA 1
ATOM 1841 C C . LYS A 1 224 ? 6.417 -15.128 26.209 1.00 49.34 224 LYS A C 1
ATOM 1843 O O . LYS A 1 224 ? 6.040 -14.892 25.063 1.00 49.34 224 LYS A O 1
ATOM 1848 N N . ASN A 1 225 ? 5.732 -14.711 27.273 1.00 49.62 225 ASN A N 1
ATOM 1849 C CA . ASN A 1 225 ? 4.450 -14.008 27.229 1.00 49.62 225 ASN A CA 1
ATOM 1850 C C . ASN A 1 225 ? 4.551 -12.530 26.800 1.00 49.62 225 ASN A C 1
ATOM 1852 O O . ASN A 1 225 ? 3.639 -12.036 26.143 1.00 49.62 225 ASN A O 1
ATOM 1856 N N . ARG A 1 226 ? 5.656 -11.823 27.089 1.00 52.50 226 ARG A N 1
ATOM 1857 C CA . ARG A 1 226 ? 5.773 -10.370 26.824 1.00 52.50 226 ARG A CA 1
ATOM 1858 C C . ARG A 1 226 ? 5.897 -10.044 25.328 1.00 52.50 226 ARG A C 1
ATOM 1860 O O . ARG A 1 226 ? 5.387 -9.026 24.869 1.00 52.50 226 ARG A O 1
ATOM 1867 N N . ASN A 1 227 ? 6.528 -10.932 24.562 1.00 54.59 227 ASN A N 1
ATOM 1868 C CA . ASN A 1 227 ? 6.772 -10.753 23.126 1.00 54.59 227 ASN A CA 1
ATOM 1869 C C . ASN A 1 227 ? 5.566 -11.174 22.273 1.00 54.59 227 ASN A C 1
ATOM 1871 O O . ASN A 1 227 ? 5.207 -10.473 21.330 1.00 54.59 227 ASN A O 1
ATOM 1875 N N . ARG A 1 228 ? 4.869 -12.254 22.660 1.00 59.47 228 ARG A N 1
ATOM 1876 C CA . ARG A 1 228 ? 3.594 -12.650 22.037 1.00 59.47 228 ARG A CA 1
ATOM 1877 C C . ARG A 1 228 ? 2.545 -11.550 22.157 1.00 59.47 228 ARG A C 1
ATOM 1879 O O . ARG A 1 228 ? 1.910 -11.226 21.163 1.00 59.47 228 ARG A O 1
ATOM 1886 N N . LEU A 1 229 ? 2.438 -10.924 23.332 1.00 60.94 229 LEU A N 1
ATOM 1887 C CA . LEU A 1 229 ? 1.536 -9.795 23.557 1.00 60.94 229 LEU A CA 1
ATOM 1888 C C . LEU A 1 229 ? 1.794 -8.667 22.538 1.00 60.94 229 LEU A C 1
ATOM 1890 O O . LEU A 1 229 ? 0.869 -8.212 21.881 1.00 60.94 229 LEU A O 1
ATOM 1894 N N . ARG A 1 230 ? 3.057 -8.267 22.333 1.00 61.97 230 ARG A N 1
ATOM 1895 C CA . ARG A 1 230 ? 3.443 -7.176 21.412 1.00 61.97 230 ARG A CA 1
ATOM 1896 C C . ARG A 1 230 ? 3.106 -7.458 19.946 1.00 61.97 230 ARG A C 1
ATOM 1898 O O . ARG A 1 230 ? 2.613 -6.572 19.248 1.00 61.97 230 ARG A O 1
ATOM 1905 N N . ILE A 1 231 ? 3.362 -8.681 19.484 1.00 68.25 231 ILE A N 1
ATOM 1906 C CA . ILE A 1 231 ? 3.036 -9.108 18.115 1.00 68.25 231 ILE A CA 1
ATOM 1907 C C . ILE A 1 231 ? 1.520 -9.118 17.928 1.00 68.25 231 ILE A C 1
ATOM 1909 O O . ILE A 1 231 ? 1.019 -8.523 16.977 1.00 68.25 231 ILE A O 1
ATOM 1913 N N . THR A 1 232 ? 0.791 -9.724 18.868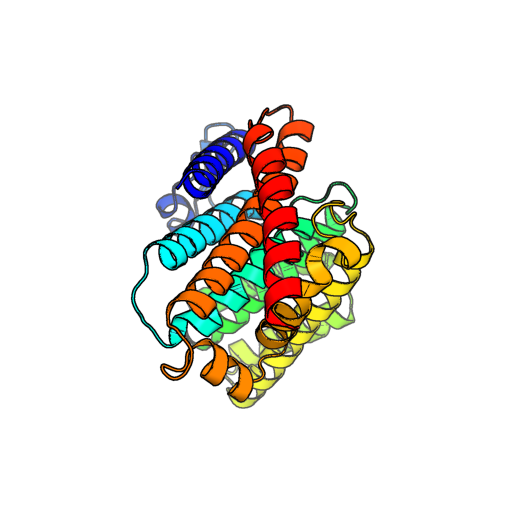 1.00 70.19 232 THR A N 1
ATOM 1914 C CA . THR A 1 232 ? -0.674 -9.749 18.851 1.00 70.19 232 THR A CA 1
ATOM 1915 C C . THR A 1 232 ? -1.248 -8.336 18.830 1.00 70.19 232 THR A C 1
ATOM 1917 O O . THR A 1 232 ? -2.123 -8.058 18.019 1.00 70.19 232 THR A O 1
ATOM 1920 N N . TRP A 1 233 ? -0.706 -7.411 19.626 1.00 70.31 233 TRP A N 1
ATOM 1921 C CA . TRP A 1 233 ? -1.138 -6.011 19.619 1.00 70.31 233 TRP A CA 1
ATOM 1922 C C . TRP A 1 233 ? -0.832 -5.280 18.321 1.00 70.31 233 TRP A C 1
ATOM 1924 O O . TRP A 1 233 ? -1.671 -4.522 17.846 1.00 70.31 233 TRP A O 1
ATOM 1934 N N . THR A 1 234 ? 0.317 -5.549 17.700 1.00 74.00 234 THR A N 1
ATOM 1935 C CA . THR A 1 234 ? 0.631 -5.012 16.368 1.00 74.00 234 THR A CA 1
ATOM 1936 C C . THR A 1 234 ? -0.376 -5.470 15.328 1.00 74.00 234 THR A C 1
ATOM 1938 O O . THR A 1 234 ? -0.879 -4.659 14.549 1.00 74.00 234 THR A O 1
ATOM 1941 N N . LEU A 1 235 ? -0.717 -6.756 15.340 1.00 77.19 235 LEU A N 1
ATOM 1942 C CA . LEU A 1 235 ? -1.735 -7.295 14.450 1.00 77.19 235 LEU A CA 1
ATOM 1943 C C . LEU A 1 235 ? -3.100 -6.666 14.771 1.00 77.19 235 LEU A C 1
ATOM 1945 O O . LEU A 1 23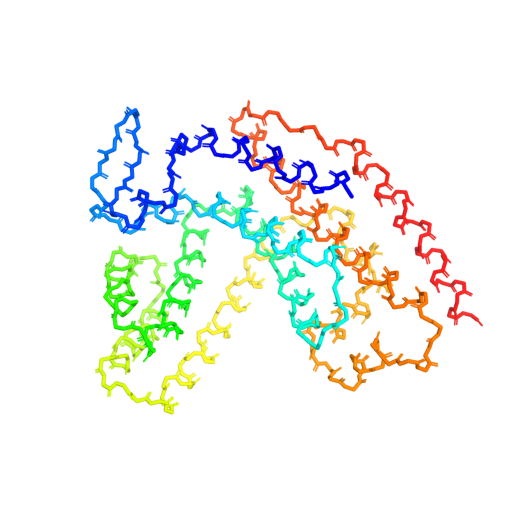5 ? -3.757 -6.149 13.880 1.00 77.19 235 LEU A O 1
ATOM 1949 N N . MET A 1 236 ? -3.504 -6.567 16.037 1.00 78.25 236 MET A N 1
ATOM 1950 C CA . MET A 1 236 ? -4.776 -5.925 16.393 1.00 78.25 236 MET A CA 1
ATOM 1951 C C . MET A 1 236 ? -4.856 -4.463 15.926 1.00 78.25 236 MET A C 1
ATOM 1953 O O . MET A 1 236 ? -5.809 -4.109 15.237 1.00 78.25 236 MET A O 1
ATOM 1957 N N . ILE A 1 237 ? -3.841 -3.641 16.211 1.00 78.06 237 ILE A N 1
ATOM 1958 C CA . ILE A 1 237 ? -3.775 -2.228 15.798 1.00 78.06 237 ILE A CA 1
ATOM 1959 C C . ILE A 1 237 ? -3.883 -2.085 14.279 1.00 78.06 237 ILE A C 1
ATOM 1961 O O . ILE A 1 237 ? -4.695 -1.311 13.776 1.00 78.06 237 ILE A O 1
ATOM 1965 N N . THR A 1 238 ? -3.080 -2.845 13.536 1.00 83.00 238 THR A N 1
ATOM 1966 C CA . THR A 1 238 ? -3.033 -2.752 12.068 1.00 83.00 238 THR A CA 1
ATOM 1967 C C . THR A 1 238 ? -4.326 -3.242 11.423 1.00 83.00 238 THR A C 1
ATOM 1969 O O . THR A 1 238 ? -4.801 -2.637 10.458 1.00 83.00 238 THR A O 1
ATOM 1972 N N . GLY A 1 239 ? -4.935 -4.295 11.975 1.00 87.12 239 GLY A N 1
ATOM 1973 C CA . GLY A 1 239 ? -6.224 -4.821 11.534 1.00 87.12 239 GLY A CA 1
ATOM 1974 C C . GLY A 1 239 ? -7.367 -3.839 11.786 1.00 87.12 239 GLY A C 1
ATOM 1975 O O . GLY A 1 239 ? -8.119 -3.526 10.864 1.00 87.12 239 GLY A O 1
ATOM 1976 N N . VAL A 1 240 ? -7.461 -3.292 13.002 1.00 84.75 240 VAL A N 1
ATOM 1977 C CA . VAL A 1 240 ? -8.493 -2.309 13.368 1.00 84.75 240 VAL A CA 1
ATOM 1978 C C . VAL A 1 240 ? -8.337 -1.018 12.564 1.00 84.75 240 VAL A C 1
ATOM 1980 O O . VAL A 1 240 ? -9.329 -0.514 12.038 1.00 84.75 240 VAL A O 1
ATOM 1983 N N . ASN A 1 241 ? -7.112 -0.508 12.388 1.00 84.56 241 ASN A N 1
ATOM 1984 C CA . ASN A 1 241 ? -6.875 0.689 11.576 1.00 84.56 241 ASN A CA 1
ATOM 1985 C C . ASN A 1 241 ? -7.319 0.490 10.124 1.00 84.56 241 ASN A C 1
ATOM 1987 O O . ASN A 1 241 ? -8.036 1.322 9.565 1.00 84.56 241 ASN A O 1
ATOM 1991 N N . THR A 1 242 ? -6.965 -0.654 9.537 1.00 89.75 242 THR A N 1
ATOM 1992 C CA . THR A 1 242 ? -7.404 -1.008 8.184 1.00 89.75 242 THR A CA 1
ATOM 1993 C C . THR A 1 242 ? -8.929 -1.051 8.093 1.00 89.75 242 THR A C 1
ATOM 1995 O O . THR A 1 242 ? -9.497 -0.462 7.175 1.00 89.75 242 THR A O 1
ATOM 1998 N N . LEU A 1 243 ? -9.609 -1.669 9.065 1.00 89.69 243 LEU A N 1
ATOM 1999 C CA . LEU A 1 243 ? -11.073 -1.720 9.110 1.00 89.69 243 LEU A CA 1
ATOM 2000 C C . LEU A 1 243 ? -11.715 -0.333 9.241 1.00 89.69 243 LEU A C 1
ATOM 2002 O O . LEU A 1 243 ? -12.717 -0.088 8.575 1.00 89.69 243 LEU A O 1
ATOM 2006 N N . ILE A 1 244 ? -11.146 0.590 10.026 1.00 86.50 244 ILE A N 1
ATOM 2007 C CA . ILE A 1 244 ? -11.637 1.979 10.131 1.00 86.50 244 ILE A CA 1
ATOM 2008 C C . ILE A 1 244 ? -11.611 2.662 8.766 1.00 86.50 244 ILE A C 1
ATOM 2010 O O . ILE A 1 244 ? -12.609 3.246 8.333 1.00 86.50 244 ILE A O 1
ATOM 2014 N N . HIS A 1 245 ? -10.478 2.572 8.075 1.00 88.81 245 HIS A N 1
ATOM 2015 C CA . HIS A 1 245 ? -10.307 3.210 6.778 1.00 88.81 245 HIS A CA 1
ATOM 2016 C C . HIS A 1 245 ? -11.205 2.582 5.705 1.00 88.81 245 HIS A C 1
ATOM 2018 O O . HIS A 1 245 ? -11.895 3.308 4.984 1.00 88.81 245 HIS A O 1
ATOM 2024 N N . VAL A 1 246 ? -11.275 1.248 5.651 1.00 91.12 246 VAL A N 1
ATOM 2025 C CA . VAL A 1 246 ? -12.156 0.524 4.723 1.00 91.12 246 VAL A CA 1
ATOM 2026 C C . VAL A 1 246 ? -13.625 0.835 5.002 1.00 91.12 246 VAL A C 1
ATOM 2028 O O . VAL A 1 246 ? -14.364 1.133 4.068 1.00 91.12 246 VAL A O 1
ATOM 2031 N N . LYS A 1 247 ? -14.058 0.835 6.269 1.00 89.00 247 LYS A N 1
ATOM 2032 C CA . LYS A 1 247 ? -15.426 1.201 6.657 1.00 89.00 247 LYS A CA 1
ATOM 2033 C C . LYS A 1 247 ? -15.776 2.603 6.171 1.00 89.00 247 LYS A C 1
ATOM 2035 O O . LYS A 1 247 ? -16.769 2.767 5.472 1.00 89.00 247 LYS A O 1
ATOM 2040 N N . GLY A 1 248 ? -14.938 3.596 6.478 1.00 86.62 248 GLY A N 1
ATOM 2041 C CA . GLY A 1 248 ? -15.166 4.972 6.039 1.00 86.62 248 GLY A CA 1
ATOM 2042 C C . GLY A 1 248 ? -15.241 5.096 4.514 1.00 86.62 248 GLY A C 1
ATOM 2043 O O . GLY A 1 248 ? -16.041 5.870 3.991 1.00 86.62 248 GLY A O 1
ATOM 2044 N N . PHE A 1 249 ? -14.450 4.308 3.784 1.00 90.12 249 PHE A N 1
ATOM 2045 C CA . PHE A 1 249 ? -14.530 4.235 2.328 1.00 90.12 249 PHE A CA 1
ATOM 2046 C C . PHE A 1 249 ? -15.841 3.608 1.832 1.00 90.12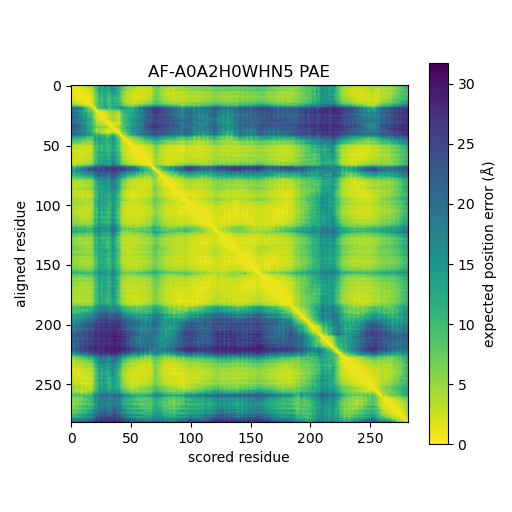 249 PHE A C 1
ATOM 2048 O O . PHE A 1 249 ? -16.503 4.200 0.980 1.00 90.12 249 PHE A O 1
ATOM 2055 N N . LEU A 1 250 ? -16.232 2.451 2.373 1.00 88.50 250 LEU A N 1
ATOM 2056 C CA . LEU A 1 250 ? -17.462 1.740 2.013 1.00 88.50 250 LEU A CA 1
ATOM 2057 C C . LEU A 1 250 ? -18.716 2.572 2.309 1.00 88.50 250 LEU A C 1
ATOM 2059 O O . LEU A 1 250 ? -19.592 2.681 1.453 1.00 88.50 250 LEU A O 1
ATOM 2063 N N . GLU A 1 251 ? -18.777 3.222 3.472 1.00 88.25 251 GLU A N 1
ATOM 2064 C CA . GLU A 1 251 ? -19.928 4.035 3.883 1.00 88.25 251 GLU A CA 1
ATOM 2065 C C . GLU A 1 251 ? -20.155 5.211 2.927 1.00 88.25 251 GLU A C 1
ATOM 2067 O O . GLU A 1 251 ? -21.288 5.479 2.529 1.00 88.25 251 GLU A O 1
ATOM 2072 N N . ARG A 1 252 ? -19.080 5.851 2.448 1.00 85.44 252 ARG A N 1
ATOM 2073 C CA . ARG A 1 252 ? -19.166 6.891 1.405 1.00 85.44 252 ARG A CA 1
ATOM 2074 C C . ARG A 1 252 ? -19.642 6.3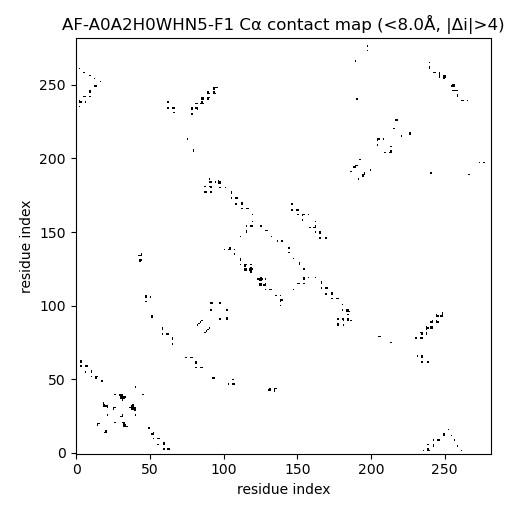61 0.054 1.00 85.44 252 ARG A C 1
ATOM 2076 O O . ARG A 1 252 ? -20.123 7.135 -0.768 1.00 85.44 252 ARG A O 1
ATOM 2083 N N . LYS A 1 253 ? -19.495 5.061 -0.195 1.00 83.56 253 LYS A N 1
ATOM 2084 C CA . LYS A 1 253 ? -20.025 4.369 -1.377 1.00 83.56 253 LYS A CA 1
ATOM 2085 C C . LYS A 1 253 ? -21.428 3.796 -1.137 1.00 83.56 253 LYS A C 1
ATOM 2087 O O . LYS A 1 253 ? -21.919 3.047 -1.974 1.00 83.56 253 LYS A O 1
ATOM 2092 N N . GLY A 1 254 ? -22.076 4.145 -0.022 1.00 84.12 254 GLY A N 1
ATOM 2093 C CA . GLY A 1 254 ? -23.419 3.677 0.326 1.00 84.12 254 GLY A CA 1
ATOM 2094 C C . GLY A 1 254 ? -23.463 2.242 0.853 1.00 84.12 254 GLY A C 1
ATOM 2095 O O . GLY A 1 254 ? -24.542 1.667 0.962 1.00 84.12 254 GLY A O 1
ATOM 2096 N N . VAL A 1 255 ? -22.313 1.649 1.188 1.00 86.19 255 VAL A N 1
ATOM 2097 C CA . VAL A 1 255 ? -22.221 0.276 1.694 1.00 86.19 255 VAL A CA 1
ATOM 2098 C C . VAL A 1 255 ? -21.892 0.298 3.178 1.00 86.19 255 VAL A C 1
ATOM 2100 O O . VAL A 1 255 ? -20.813 0.713 3.592 1.00 86.19 255 VAL A O 1
ATOM 2103 N N . LYS A 1 256 ? -22.822 -0.189 3.999 1.00 86.25 256 LYS A N 1
ATOM 2104 C CA . LYS A 1 256 ? -22.627 -0.292 5.447 1.00 86.25 256 LYS A CA 1
ATOM 2105 C C . LYS A 1 256 ? -21.684 -1.455 5.782 1.00 86.25 256 LYS A C 1
ATOM 2107 O O . LYS A 1 256 ? -21.879 -2.571 5.286 1.00 86.25 256 LYS A O 1
ATOM 2112 N N . LEU A 1 257 ? -20.709 -1.211 6.655 1.00 85.00 257 LEU A N 1
ATOM 2113 C CA . LEU A 1 257 ? -19.869 -2.232 7.289 1.00 85.00 257 LEU A CA 1
ATOM 2114 C C . LEU A 1 257 ? -19.981 -2.083 8.812 1.00 85.00 257 LEU A C 1
ATOM 2116 O O . LEU A 1 257 ? -19.764 -0.998 9.350 1.00 85.00 257 LEU A O 1
ATOM 2120 N N . GLU A 1 258 ? -20.333 -3.166 9.498 1.00 82.00 258 GLU A N 1
ATOM 2121 C CA . GLU A 1 258 ? -20.502 -3.174 10.952 1.00 82.00 258 GLU A CA 1
ATOM 2122 C C . GLU A 1 258 ? -19.167 -3.484 11.629 1.00 82.00 258 GLU A C 1
ATOM 2124 O O . GLU A 1 258 ? -18.603 -4.560 11.463 1.00 82.00 258 GLU A O 1
ATOM 2129 N N . VAL A 1 259 ? -18.634 -2.485 12.332 1.00 75.62 259 VAL A N 1
ATOM 2130 C CA . VAL A 1 259 ? -17.323 -2.511 13.011 1.00 75.62 259 VAL A CA 1
ATOM 2131 C C . VAL A 1 259 ? -17.347 -1.738 14.342 1.00 75.62 259 VAL A C 1
ATOM 2133 O O . VAL A 1 259 ? -16.313 -1.611 14.987 1.00 75.62 259 VAL A O 1
ATOM 2136 N N . GLY A 1 260 ? -18.505 -1.196 14.751 1.00 65.69 260 GLY A N 1
ATOM 2137 C CA . GLY A 1 260 ? -18.639 -0.299 15.912 1.00 65.69 260 GLY A CA 1
ATOM 2138 C C . GLY A 1 260 ? -18.178 -0.948 17.216 1.00 65.69 260 GLY A C 1
ATOM 2139 O O . GLY A 1 260 ? -17.229 -0.475 17.835 1.00 65.69 260 GLY A O 1
ATOM 2140 N N . ASP A 1 261 ? -18.754 -2.102 17.541 1.00 72.62 261 ASP A N 1
ATOM 2141 C CA . ASP A 1 261 ? -18.444 -2.862 18.757 1.00 72.62 261 ASP A CA 1
ATOM 2142 C C . ASP A 1 261 ? -16.978 -3.321 18.805 1.00 72.62 261 ASP A C 1
ATOM 2144 O O . ASP A 1 261 ? -16.401 -3.530 19.871 1.00 72.62 261 ASP A O 1
ATOM 2148 N N . LEU A 1 262 ? -16.344 -3.511 17.643 1.00 73.19 262 LEU A N 1
ATOM 2149 C CA . LEU A 1 262 ? -14.926 -3.858 17.542 1.00 73.19 262 LEU A CA 1
ATOM 2150 C C . LEU A 1 262 ? -14.028 -2.662 17.903 1.00 73.19 262 LEU A C 1
ATOM 2152 O O . LEU A 1 262 ? -12.965 -2.852 18.490 1.00 73.19 262 LEU A O 1
ATOM 2156 N N . PHE A 1 263 ? -14.451 -1.436 17.582 1.00 70.88 263 PHE A N 1
ATOM 2157 C CA . PHE A 1 263 ? -13.701 -0.219 17.901 1.00 70.88 263 PHE A CA 1
ATOM 2158 C C . PHE A 1 263 ? -13.772 0.149 19.373 1.00 70.88 263 PHE A C 1
ATOM 2160 O O . PHE A 1 263 ? -12.736 0.465 19.952 1.00 70.88 263 PHE A O 1
ATOM 2167 N N . GLU A 1 264 ? -14.957 0.081 19.976 1.00 72.00 264 GLU A N 1
ATOM 2168 C CA . GLU A 1 264 ? -15.142 0.397 21.396 1.00 72.00 264 GLU A CA 1
ATOM 2169 C C . GLU A 1 264 ? -14.319 -0.550 22.276 1.00 72.00 264 GLU A C 1
ATOM 2171 O O . GLU A 1 264 ? -13.499 -0.100 23.075 1.00 72.00 264 GLU A O 1
ATOM 2176 N N . ARG A 1 265 ? -14.407 -1.863 22.023 1.00 70.44 265 ARG A N 1
ATOM 2177 C CA . ARG A 1 265 ? -13.605 -2.864 22.746 1.00 70.44 265 ARG A CA 1
ATOM 2178 C C . ARG A 1 265 ? -12.100 -2.694 22.532 1.00 70.44 265 ARG A C 1
ATOM 2180 O O . ARG A 1 265 ? -11.314 -2.943 23.442 1.00 70.44 265 ARG A O 1
ATOM 2187 N N . PHE A 1 266 ? -11.672 -2.287 21.336 1.00 72.19 266 PHE A N 1
ATOM 2188 C CA . PHE A 1 266 ? -10.255 -2.040 21.062 1.00 72.19 266 PHE A CA 1
ATOM 2189 C C . PHE A 1 266 ? -9.733 -0.779 21.775 1.00 72.19 266 PHE A C 1
ATOM 2191 O O . PHE A 1 266 ? -8.601 -0.787 22.262 1.00 72.19 266 PHE A O 1
ATOM 2198 N N . ASP A 1 267 ? -10.540 0.280 21.870 1.00 68.81 267 ASP A N 1
ATOM 2199 C CA . ASP A 1 267 ? -10.219 1.496 22.629 1.00 68.81 267 ASP A CA 1
ATOM 2200 C C . ASP A 1 267 ? -10.077 1.206 24.129 1.00 68.81 267 ASP A C 1
ATOM 2202 O O . ASP A 1 267 ? -9.088 1.595 24.754 1.00 68.81 267 ASP A O 1
ATOM 2206 N N . GLU A 1 268 ? -11.020 0.451 24.694 1.00 69.19 268 GLU A N 1
ATOM 2207 C CA . GLU A 1 268 ? -10.974 0.002 26.088 1.00 69.19 268 GLU A CA 1
ATOM 2208 C C . GLU A 1 268 ? -9.731 -0.845 26.373 1.00 69.19 268 GLU A C 1
ATOM 2210 O O . GLU A 1 268 ? -8.950 -0.523 27.272 1.00 69.19 268 GLU A O 1
ATOM 2215 N N . ALA A 1 269 ? -9.480 -1.871 25.557 1.00 66.50 269 ALA A N 1
ATOM 2216 C CA . ALA A 1 269 ? -8.336 -2.755 25.745 1.00 66.50 269 ALA A CA 1
ATOM 2217 C C . ALA A 1 269 ? -6.992 -2.020 25.566 1.00 66.50 269 ALA A C 1
ATOM 2219 O O . ALA A 1 269 ? -6.017 -2.319 26.257 1.00 66.50 269 ALA A O 1
ATOM 2220 N N . SER A 1 270 ? -6.938 -1.010 24.691 1.00 63.72 270 SER A N 1
ATOM 2221 C CA . SER A 1 270 ? -5.753 -0.163 24.508 1.00 63.72 270 SER A CA 1
ATOM 2222 C C . SER A 1 270 ? -5.466 0.693 25.751 1.00 63.72 270 SER A C 1
ATOM 2224 O O . SER A 1 270 ? -4.312 0.785 26.177 1.00 63.72 270 SER A O 1
ATOM 2226 N N . LYS A 1 271 ? -6.502 1.252 26.398 1.00 68.00 271 LYS A N 1
ATOM 2227 C CA . LYS A 1 271 ? -6.378 1.976 27.680 1.00 68.00 271 LYS A CA 1
ATOM 2228 C C . LYS A 1 271 ? -5.907 1.067 28.815 1.00 68.00 271 LYS A C 1
ATOM 2230 O O . LYS A 1 271 ? -5.084 1.482 29.630 1.00 68.00 271 LYS A O 1
ATOM 2235 N N . GLU A 1 272 ? -6.413 -0.161 28.888 1.00 64.31 272 GLU A N 1
ATOM 2236 C CA . GLU A 1 272 ? -5.987 -1.135 29.900 1.00 64.31 272 GLU A CA 1
ATOM 2237 C C . GLU A 1 272 ? -4.529 -1.558 29.719 1.00 64.31 272 GLU A C 1
ATOM 2239 O O . GLU A 1 272 ? -3.772 -1.615 30.693 1.00 64.31 272 GLU A O 1
ATOM 2244 N N . LEU A 1 273 ? -4.095 -1.791 28.479 1.00 61.53 273 LEU A N 1
ATOM 2245 C CA . LEU A 1 273 ? -2.697 -2.117 28.230 1.00 61.53 273 LEU A CA 1
ATOM 2246 C C . LEU A 1 273 ? -1.749 -0.967 28.503 1.00 61.53 273 LEU A C 1
ATOM 2248 O O . LEU A 1 273 ? -0.665 -1.230 29.017 1.00 61.53 273 LEU A O 1
ATOM 2252 N N . ALA A 1 274 ? -2.121 0.271 28.179 1.00 58.19 274 ALA A N 1
ATOM 2253 C CA . ALA A 1 274 ? -1.302 1.432 28.512 1.00 58.19 274 ALA A CA 1
ATOM 2254 C C . ALA A 1 274 ? -0.982 1.452 30.019 1.00 58.19 274 ALA A C 1
ATOM 2256 O O . ALA A 1 274 ? 0.189 1.485 30.397 1.00 58.19 274 ALA A O 1
ATOM 2257 N N . LYS A 1 275 ? -2.002 1.262 30.870 1.00 62.31 275 LYS A N 1
ATOM 2258 C CA . LYS A 1 275 ? -1.837 1.147 32.332 1.00 62.31 275 LYS A CA 1
ATOM 2259 C C . LYS A 1 275 ? -0.944 -0.030 32.736 1.00 62.31 275 LYS A C 1
ATOM 2261 O O . LYS A 1 275 ? -0.099 0.104 33.619 1.00 62.31 275 LYS A O 1
ATOM 2266 N N . TYR A 1 276 ? -1.119 -1.191 32.101 1.00 57.00 276 TYR A N 1
ATOM 2267 C CA . TYR A 1 276 ? -0.282 -2.363 32.364 1.00 57.00 276 TYR A CA 1
ATOM 2268 C C . TYR A 1 276 ? 1.191 -2.094 32.029 1.00 57.00 276 TYR A C 1
ATOM 2270 O O . TYR A 1 276 ? 2.067 -2.426 32.823 1.00 57.00 276 TYR A O 1
ATOM 2278 N N . TRP A 1 277 ? 1.490 -1.456 30.899 1.00 53.41 277 TRP A N 1
ATOM 2279 C CA . TRP A 1 277 ? 2.869 -1.148 30.517 1.00 53.41 277 TRP A CA 1
ATOM 2280 C C . TRP A 1 277 ? 3.525 -0.116 31.436 1.00 53.41 277 TRP A C 1
ATOM 2282 O O . TRP A 1 277 ? 4.654 -0.354 31.861 1.00 53.41 277 TRP A O 1
ATOM 2292 N N . GLU A 1 278 ? 2.804 0.939 31.828 1.00 53.62 278 GLU A N 1
ATOM 2293 C CA . GLU A 1 278 ? 3.263 1.902 32.843 1.00 53.62 278 GLU A CA 1
ATOM 2294 C C . GLU A 1 278 ? 3.613 1.220 34.175 1.00 53.62 278 GLU A C 1
ATOM 2296 O O . GLU A 1 278 ? 4.548 1.629 34.862 1.00 53.62 278 GLU A O 1
ATOM 2301 N N . SER A 1 279 ? 2.889 0.156 34.539 1.00 51.41 279 SER A N 1
ATOM 2302 C CA . SER A 1 279 ? 3.146 -0.601 35.769 1.00 51.41 279 SER A CA 1
ATOM 2303 C C . SER A 1 279 ? 4.381 -1.508 35.711 1.00 51.41 279 SER A C 1
ATOM 2305 O O . SER A 1 279 ? 4.887 -1.881 36.761 1.00 51.41 279 SER A O 1
ATOM 2307 N N . ILE A 1 280 ? 4.869 -1.866 34.514 1.00 49.16 280 ILE A N 1
ATOM 2308 C CA . ILE A 1 280 ? 6.070 -2.708 34.343 1.00 49.16 280 ILE A CA 1
ATOM 2309 C C . ILE A 1 280 ? 7.347 -1.862 34.189 1.00 49.16 280 ILE A C 1
ATOM 2311 O O . ILE A 1 280 ? 8.452 -2.386 34.319 1.00 49.16 280 ILE A O 1
ATOM 2315 N N . GLU A 1 281 ? 7.224 -0.582 33.834 1.00 39.88 281 GLU A N 1
ATOM 2316 C CA . GLU A 1 281 ? 8.367 0.338 33.715 1.00 39.88 281 GLU A CA 1
ATOM 2317 C C . GLU A 1 281 ? 8.749 1.015 35.043 1.00 39.88 281 GLU A C 1
ATOM 2319 O O . GLU A 1 281 ? 9.814 1.628 35.119 1.00 39.88 281 GLU A O 1
ATOM 2324 N N . LYS A 1 282 ? 7.919 0.867 36.082 1.00 38.22 282 LYS A N 1
ATOM 2325 C CA . LYS A 1 282 ? 8.237 1.199 37.480 1.00 38.22 282 LYS A CA 1
ATOM 2326 C C . LYS A 1 282 ? 8.871 0.011 38.196 1.00 38.22 282 LYS A C 1
ATOM 2328 O O . LYS A 1 282 ? 9.752 0.270 39.043 1.00 38.22 282 LYS A O 1
#

Foldseek 3Di:
DVLLVLLVVLLVLLCVLQVPPDDPVLVVVQWGDDPRDTDGVPAPVVCLVSVLSVLSVVLSVLLVVLVVDDDDPCNLVSLLVLLCSLQQVLQLCLFPLDDSLLNSLLVLLVLLLVLLVCLLPDVVSLVVSVRSCVVCVVSDDPVSNVLSVQSNVCSVVSDPVSSVVSSVVSVVVSVVSSVVSSVRTDDPPCPDCVLCVLLVVVVVCSNVVPVVVVCVLVPPPDDPVVSVVSSVLSSLSSSLSSSVSSQVSSVVVVHHRDCVVVVVVNSVVSVVVVVVSVVVVD

Secondary structure (DSSP, 8-state):
-HHHHHHHHHHHHHHHHTT----HHHHHTTEEEETTEEEE---THHHHHTHHHHHHHHHHHHHHHHHH----THHHHHHHHHHHIIIIIHHHHT-SSS-HHHHHHHHHHHHHHHHHHHHTT-HHHHHHHHHHHHHHGGGS-HHHHHHHHHHHHHHHHT-HHHHHHHHHHHHHHHHHHHHHHHHHSPPPGGGSHHHHHHHHHHHHHHHTT-HHHHHHHH-TTS-HHHHHHHHHHHHHHHHHHHHHHHHHHHHHTT-----HHHHHHHHHHHHHHHHHHHHHH-

Mean predicted aligned error: 10.03 Å

Radius of gyration: 20.19 Å; Cα contacts (8 Å, |Δi|>4): 236; chains: 1; bounding box: 48×36×60 Å

Sequence (282 aa):
NEILETLKVAKEKLDSLFNTHQRISDLRAGLVFRKGLYIPLKSHRILIDGYEVQFLSMFNDFFSEMMNGGENLFKEFAIRTIAEMGLKDSQIIYSSDLSDEEKNRFKTIIMLGDYAFLGFRHPGRTTEYKRLFGEQKHLLSENQSKLFEAMDKCLTVKDYEEHKKLIKKIRKLVDSERNDLCKKTKTPKIFRTENIEAFFSAFSHLIHGNIILLTDLFGTKRPKNRNRLRITWTLMITGVNTLIHVKGFLERKGVKLEVGDLFERFDEASKELAKYWESIEK

Solvent-accessible surface area (backbone atoms only — not comparable to full-atom values): 15867 Å² total; per-residue (Å²): 108,68,67,59,52,50,51,51,54,51,43,55,53,46,36,58,74,70,52,32,92,59,46,72,66,38,52,75,70,40,32,41,42,54,98,93,39,80,40,72,57,84,57,64,63,57,57,65,77,45,35,70,53,54,51,50,50,54,51,48,55,51,50,50,55,66,71,69,62,75,99,50,86,65,50,62,61,48,52,41,52,48,43,47,43,19,58,53,48,33,50,55,74,38,39,84,72,52,55,71,65,61,43,50,31,52,51,48,54,51,52,47,47,53,25,54,64,46,17,71,83,34,69,70,35,41,55,53,32,53,50,44,46,70,74,49,45,86,62,45,54,73,71,55,43,55,53,50,52,53,45,54,53,31,58,72,72,63,44,64,69,60,42,58,54,48,52,55,50,48,53,52,48,52,51,51,53,50,55,58,52,53,74,64,39,88,70,55,74,80,69,32,63,92,67,35,50,87,53,43,61,59,46,45,45,55,70,70,60,43,61,69,65,45,51,61,58,70,37,86,89,52,71,76,65,64,43,54,51,54,53,52,47,49,51,50,52,20,50,52,48,30,49,52,29,51,36,58,40,34,45,77,70,76,39,86,64,94,53,65,74,61,49,56,55,49,54,52,53,51,55,53,46,52,54,52,53,60,63,72,77,108